Protein AF-A0A081A8F7-F1 (afdb_monomer)

Radius of gyration: 41.33 Å; Cα contacts (8 Å, |Δi|>4): 76; chains: 1; bounding box: 107×91×114 Å

Organism: NCBI:txid1317066

Structure (mmCIF, N/CA/C/O backbone):
data_AF-A0A081A8F7-F1
#
_entry.id   AF-A0A081A8F7-F1
#
loop_
_atom_site.group_PDB
_atom_site.id
_atom_site.type_symbol
_atom_site.label_atom_id
_atom_site.label_alt_id
_atom_site.label_comp_id
_atom_site.label_asym_id
_atom_site.label_entity_id
_atom_site.label_seq_id
_atom_site.pdbx_PDB_ins_code
_atom_site.Cartn_x
_atom_site.Cartn_y
_atom_site.Cartn_z
_atom_site.occupancy
_atom_site.B_iso_or_equiv
_atom_site.auth_seq_id
_atom_site.auth_comp_id
_atom_site.auth_asym_id
_atom_site.auth_atom_id
_atom_site.pdbx_PDB_model_num
ATOM 1 N N . MET A 1 1 ? 81.353 -1.005 -73.167 1.00 36.78 1 MET A N 1
ATOM 2 C CA . MET A 1 1 ? 81.143 -1.678 -71.866 1.00 36.78 1 MET A CA 1
ATOM 3 C C . MET A 1 1 ? 80.448 -0.678 -70.955 1.00 36.78 1 MET A C 1
ATOM 5 O O . MET A 1 1 ? 81.045 0.352 -70.715 1.00 36.78 1 MET A O 1
ATOM 9 N N . VAL A 1 2 ? 79.215 -0.809 -70.480 1.00 40.81 2 VAL A N 1
ATOM 10 C CA . VAL A 1 2 ? 78.145 -1.808 -70.595 1.00 40.81 2 VAL A CA 1
ATOM 11 C C . VAL A 1 2 ? 76.850 -0.992 -70.485 1.00 40.81 2 VAL A C 1
ATOM 13 O O . VAL A 1 2 ? 76.693 -0.226 -69.538 1.00 40.81 2 VAL A O 1
ATOM 16 N N . SER A 1 3 ? 75.952 -1.123 -71.460 1.00 37.94 3 SER A N 1
ATOM 17 C CA . SER A 1 3 ? 74.604 -0.557 -71.400 1.00 37.94 3 SER A CA 1
ATOM 18 C C . SER A 1 3 ? 73.746 -1.451 -70.510 1.00 37.94 3 SER A C 1
ATOM 20 O O . SER A 1 3 ? 73.543 -2.615 -70.843 1.00 37.94 3 SER A O 1
ATOM 22 N N . VAL A 1 4 ? 73.245 -0.929 -69.389 1.00 42.81 4 VAL A N 1
ATOM 23 C CA . VAL A 1 4 ? 72.226 -1.612 -68.582 1.00 42.81 4 VAL A CA 1
ATOM 24 C C . VAL A 1 4 ? 70.881 -0.989 -68.921 1.00 42.81 4 VAL A C 1
ATOM 26 O O . VAL A 1 4 ? 70.543 0.108 -68.486 1.00 42.81 4 VAL A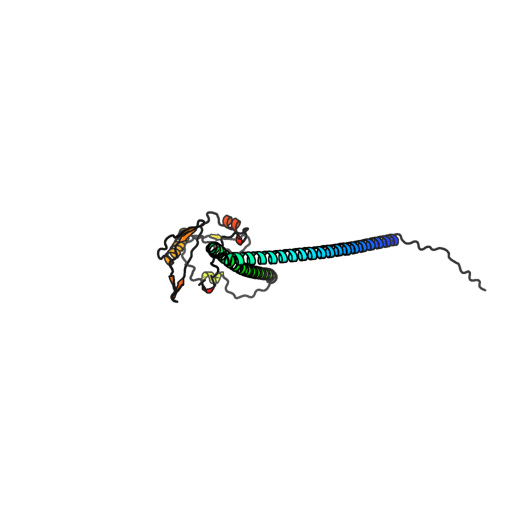 O 1
ATOM 29 N N . THR A 1 5 ? 70.132 -1.692 -69.761 1.00 41.69 5 THR A N 1
ATOM 30 C CA . THR A 1 5 ? 68.725 -1.432 -70.050 1.00 41.69 5 THR A CA 1
ATOM 31 C C . THR A 1 5 ? 67.908 -1.700 -68.788 1.00 41.69 5 THR A C 1
ATOM 33 O O . THR A 1 5 ? 67.643 -2.851 -68.443 1.00 41.69 5 THR A O 1
ATOM 36 N N . GLY A 1 6 ? 67.530 -0.636 -68.080 1.00 40.12 6 GLY A N 1
ATOM 37 C CA . GLY A 1 6 ? 66.524 -0.693 -67.026 1.00 40.12 6 GLY A CA 1
ATOM 38 C C . GLY A 1 6 ? 65.164 -0.977 -67.651 1.00 40.12 6 GLY A C 1
ATOM 39 O O . GLY A 1 6 ? 64.538 -0.085 -68.218 1.00 40.12 6 GLY A O 1
ATOM 40 N N . ASN A 1 7 ? 64.741 -2.236 -67.597 1.00 41.25 7 ASN A N 1
ATOM 41 C CA . ASN A 1 7 ? 63.438 -2.671 -68.070 1.00 41.25 7 ASN A CA 1
ATOM 42 C C . ASN A 1 7 ? 62.365 -2.111 -67.120 1.00 41.25 7 ASN A C 1
ATOM 44 O O . ASN A 1 7 ? 62.195 -2.598 -66.002 1.00 41.25 7 ASN A O 1
ATOM 48 N N . VAL A 1 8 ? 61.683 -1.048 -67.545 1.00 50.78 8 VAL A N 1
ATOM 49 C CA . VAL A 1 8 ? 60.491 -0.517 -66.878 1.00 50.78 8 VAL A CA 1
ATOM 50 C C . VAL A 1 8 ? 59.365 -1.510 -67.133 1.00 50.78 8 VAL A C 1
ATOM 52 O O . VAL A 1 8 ? 58.715 -1.476 -68.176 1.00 50.78 8 VAL A O 1
ATOM 55 N N . ASN A 1 9 ? 59.154 -2.425 -66.189 1.00 42.59 9 ASN A N 1
ATOM 56 C CA . ASN A 1 9 ? 57.975 -3.277 -66.198 1.00 42.59 9 ASN A CA 1
ATOM 57 C C . ASN A 1 9 ? 56.774 -2.424 -65.774 1.00 42.59 9 ASN A C 1
ATOM 59 O O . ASN A 1 9 ? 56.528 -2.187 -64.591 1.00 42.59 9 ASN A O 1
ATOM 63 N N . ALA A 1 10 ? 56.067 -1.911 -66.775 1.00 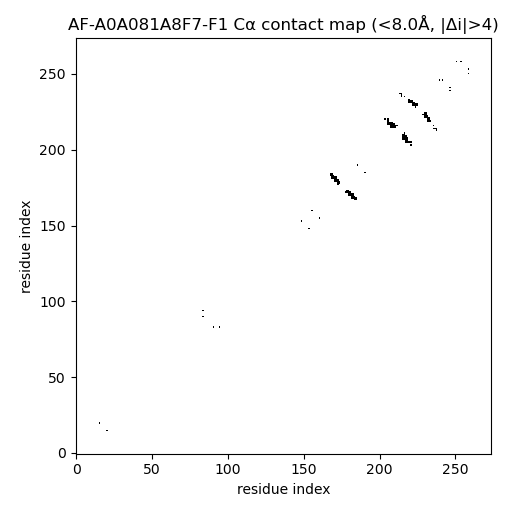51.25 10 ALA A N 1
ATOM 64 C CA . ALA A 1 10 ? 54.745 -1.342 -66.621 1.00 51.25 10 ALA A CA 1
ATOM 65 C C . ALA A 1 10 ? 53.748 -2.435 -66.201 1.00 51.25 10 ALA A C 1
ATOM 67 O O . ALA A 1 10 ? 53.763 -3.544 -66.730 1.00 51.25 10 ALA A O 1
ATOM 68 N N . ASN A 1 11 ? 52.834 -2.056 -65.308 1.00 52.53 11 ASN A N 1
ATOM 69 C CA . ASN A 1 11 ? 51.531 -2.683 -65.082 1.00 52.53 11 ASN A CA 1
ATOM 70 C C . ASN A 1 11 ? 51.523 -4.097 -64.479 1.00 52.53 11 ASN A C 1
ATOM 72 O O . ASN A 1 11 ? 51.195 -5.076 -65.140 1.00 52.53 11 ASN A O 1
ATOM 76 N N . ALA A 1 12 ? 51.694 -4.165 -63.161 1.00 48.12 12 ALA A N 1
ATOM 77 C CA . ALA A 1 12 ? 50.924 -5.104 -62.351 1.00 48.12 12 ALA A CA 1
ATOM 78 C C . ALA A 1 12 ? 49.984 -4.279 -61.465 1.00 48.12 12 ALA A C 1
ATOM 80 O O . ALA A 1 12 ? 50.359 -3.838 -60.381 1.00 48.12 12 ALA A O 1
ATOM 81 N N . ALA A 1 13 ? 48.773 -4.002 -61.958 1.00 58.06 13 ALA A N 1
ATOM 82 C CA . ALA A 1 13 ? 47.699 -3.577 -61.070 1.00 58.06 13 ALA A CA 1
ATOM 83 C C . ALA A 1 13 ? 47.502 -4.708 -60.045 1.00 58.06 13 ALA A C 1
ATOM 85 O O . ALA A 1 13 ? 47.396 -5.863 -60.469 1.00 58.06 13 ALA A O 1
ATOM 86 N N . PRO A 1 14 ? 47.493 -4.434 -58.729 1.00 57.91 14 PRO A N 1
ATOM 87 C CA . PRO A 1 14 ? 47.223 -5.474 -57.755 1.00 57.91 14 PRO A CA 1
ATOM 88 C C . PRO A 1 14 ? 45.782 -5.929 -57.984 1.00 57.91 14 PRO A C 1
ATOM 90 O O . PRO A 1 14 ? 44.835 -5.214 -57.662 1.00 57.91 14 PRO A O 1
ATOM 93 N N . THR A 1 15 ? 45.604 -7.090 -58.607 1.00 62.47 15 THR A N 1
ATOM 94 C CA . THR A 1 15 ? 44.307 -7.753 -58.696 1.00 62.47 15 THR A CA 1
ATOM 95 C C . THR A 1 15 ? 43.918 -8.125 -57.273 1.00 62.47 15 THR A C 1
ATOM 97 O O . THR A 1 15 ? 44.413 -9.118 -56.739 1.00 62.47 15 THR A O 1
ATOM 100 N N . LEU A 1 16 ? 43.123 -7.267 -56.624 1.00 63.72 16 LEU A N 1
ATOM 101 C CA . LEU A 1 16 ? 42.559 -7.545 -55.309 1.00 63.72 16 LEU A CA 1
ATOM 102 C C . LEU A 1 16 ? 41.807 -8.875 -55.400 1.00 63.72 16 LEU A C 1
ATOM 104 O O . LEU A 1 16 ? 40.843 -8.992 -56.157 1.00 63.72 16 LEU A O 1
ATOM 108 N N . ASP A 1 17 ? 42.277 -9.864 -54.644 1.00 77.00 17 ASP A N 1
ATOM 109 C CA . ASP A 1 17 ? 41.654 -11.178 -54.530 1.00 77.00 17 ASP A CA 1
ATOM 110 C C . ASP A 1 17 ? 40.191 -11.006 -54.086 1.00 77.00 17 ASP A C 1
ATOM 112 O O . ASP A 1 17 ? 39.896 -10.209 -53.192 1.00 77.00 17 ASP A O 1
ATOM 116 N N . GLU A 1 18 ? 39.259 -11.733 -54.694 1.00 76.50 18 GLU A N 1
ATOM 117 C CA . GLU A 1 18 ? 37.813 -11.637 -54.443 1.00 76.50 18 GLU A CA 1
ATOM 118 C C . GLU A 1 18 ? 37.479 -11.809 -52.949 1.00 76.50 18 GLU A C 1
ATOM 120 O O . GLU A 1 18 ? 36.596 -11.149 -52.398 1.00 76.50 18 GLU A O 1
ATOM 125 N N . LYS A 1 19 ? 38.296 -12.599 -52.244 1.00 80.56 19 LYS A N 1
ATOM 126 C CA . LYS A 1 19 ? 38.236 -12.770 -50.787 1.00 80.56 19 LYS A CA 1
ATOM 127 C C . LYS A 1 19 ? 38.482 -11.475 -50.010 1.00 80.56 19 LYS A C 1
ATOM 129 O O . LYS A 1 19 ? 37.832 -11.251 -48.991 1.00 80.56 19 LYS A O 1
ATOM 134 N N . THR A 1 20 ? 39.389 -10.618 -50.477 1.00 82.62 20 THR A N 1
ATOM 135 C CA . THR A 1 20 ? 39.695 -9.332 -49.825 1.00 82.62 20 THR A CA 1
ATOM 136 C C . THR A 1 20 ? 38.557 -8.328 -49.988 1.00 82.62 20 THR A C 1
ATOM 138 O O . THR A 1 20 ? 38.238 -7.610 -49.041 1.00 82.62 20 THR A O 1
ATOM 141 N N . TRP A 1 21 ? 37.868 -8.345 -51.133 1.00 85.94 21 TRP A N 1
ATOM 142 C CA . TRP A 1 21 ? 36.661 -7.544 -51.353 1.00 85.94 21 TRP A CA 1
ATOM 143 C C . TRP A 1 21 ? 35.511 -7.969 -50.442 1.00 85.94 21 TRP A C 1
ATOM 145 O O . TRP A 1 21 ? 34.898 -7.120 -49.795 1.00 85.94 21 TRP A O 1
ATOM 155 N N . VAL A 1 22 ? 35.259 -9.275 -50.324 1.00 87.81 22 VAL A N 1
ATOM 156 C CA . VAL A 1 22 ? 34.218 -9.810 -49.431 1.00 87.81 22 VAL A CA 1
ATOM 157 C C . VAL A 1 22 ? 34.520 -9.480 -47.965 1.00 87.81 22 VAL A C 1
ATOM 159 O O . VAL A 1 22 ? 33.627 -9.070 -47.226 1.00 87.81 22 VAL A O 1
ATOM 162 N N . GLN A 1 23 ? 35.780 -9.596 -47.535 1.00 90.31 23 GLN A N 1
ATOM 163 C CA . GLN A 1 23 ? 36.190 -9.225 -46.176 1.00 90.31 23 GLN A CA 1
ATOM 164 C C . GLN A 1 23 ? 35.996 -7.734 -45.889 1.00 90.31 23 GLN A C 1
ATOM 166 O O . GLN A 1 23 ? 35.494 -7.384 -44.822 1.00 90.31 23 GLN A O 1
ATOM 171 N N . LEU A 1 24 ? 36.355 -6.864 -46.835 1.00 91.75 24 LEU A N 1
ATOM 172 C CA . LEU A 1 24 ? 36.176 -5.422 -46.691 1.00 91.75 24 LEU A CA 1
ATOM 173 C C . LEU A 1 24 ? 34.692 -5.047 -46.595 1.00 91.75 24 LEU A C 1
ATOM 175 O O . LEU A 1 24 ? 34.325 -4.217 -45.765 1.00 91.75 24 LEU A O 1
ATOM 179 N N . HIS A 1 25 ? 33.839 -5.678 -47.407 1.00 91.69 25 HIS A N 1
ATOM 180 C CA . HIS A 1 25 ? 32.402 -5.416 -47.385 1.00 91.69 25 HIS A CA 1
ATOM 181 C C . HIS A 1 25 ? 31.762 -5.888 -46.076 1.00 91.69 25 HIS A C 1
ATOM 183 O O . HIS A 1 25 ? 31.084 -5.108 -45.413 1.00 91.69 25 HIS A O 1
ATOM 189 N N . ASN A 1 26 ? 32.096 -7.100 -45.624 1.00 92.62 26 ASN A N 1
ATOM 190 C CA . ASN A 1 26 ? 31.636 -7.620 -44.336 1.00 92.62 26 ASN A CA 1
ATOM 191 C C . ASN A 1 26 ? 32.111 -6.755 -43.157 1.00 92.62 26 ASN A C 1
ATOM 193 O O . ASN A 1 26 ? 31.362 -6.535 -42.205 1.00 92.62 26 ASN A O 1
ATOM 197 N N . TRP A 1 27 ? 33.348 -6.247 -43.205 1.00 94.44 27 TRP A N 1
ATOM 198 C CA . TRP A 1 27 ? 33.869 -5.332 -42.189 1.00 94.44 27 TRP A CA 1
ATOM 199 C C . TRP A 1 27 ? 33.108 -4.002 -42.177 1.00 94.44 27 TRP A C 1
ATOM 201 O O . TRP A 1 27 ? 32.747 -3.514 -41.102 1.00 94.44 27 TRP A O 1
ATOM 211 N N . ALA A 1 28 ? 32.830 -3.435 -43.353 1.00 94.62 28 ALA A N 1
ATOM 212 C CA . ALA A 1 28 ? 32.054 -2.208 -43.481 1.00 94.62 28 ALA A CA 1
ATOM 213 C C . ALA A 1 28 ? 30.630 -2.401 -42.935 1.00 94.62 28 ALA A C 1
ATOM 215 O O . ALA A 1 28 ? 30.207 -1.628 -42.077 1.00 94.62 28 ALA A O 1
ATOM 216 N N . ASP A 1 29 ? 29.946 -3.479 -43.326 1.00 94.25 29 ASP A N 1
ATOM 217 C CA . ASP A 1 29 ? 28.595 -3.803 -42.857 1.00 94.25 29 ASP A CA 1
ATOM 218 C C . ASP A 1 29 ? 28.552 -4.024 -41.343 1.00 94.25 29 ASP A C 1
ATOM 220 O O . ASP A 1 29 ? 27.712 -3.445 -40.650 1.00 94.25 29 ASP A O 1
ATOM 224 N N . SER A 1 30 ? 29.494 -4.804 -40.801 1.00 94.44 30 SER A N 1
ATOM 225 C CA . SER A 1 30 ? 29.599 -5.037 -39.357 1.00 94.44 30 SER A CA 1
ATOM 226 C C . SER A 1 30 ? 29.836 -3.733 -38.596 1.00 94.44 30 SER A C 1
ATOM 228 O O . SER A 1 30 ? 29.248 -3.517 -37.534 1.00 94.44 30 SER A O 1
ATOM 230 N N . THR A 1 31 ? 30.675 -2.847 -39.134 1.00 94.50 31 THR A N 1
ATOM 231 C CA . THR A 1 31 ? 30.969 -1.551 -38.518 1.00 94.50 31 THR A CA 1
ATOM 232 C C . THR A 1 31 ? 29.734 -0.652 -38.566 1.00 94.50 31 THR A C 1
ATOM 234 O O . THR A 1 31 ? 29.325 -0.118 -37.537 1.00 94.50 31 THR A O 1
ATOM 237 N N . THR A 1 32 ? 29.064 -0.532 -39.713 1.00 95.50 32 THR A N 1
ATOM 238 C CA . THR A 1 32 ? 27.841 0.270 -39.853 1.00 95.50 32 THR A CA 1
ATOM 239 C C . THR A 1 32 ? 26.712 -0.236 -38.955 1.00 95.50 32 THR A C 1
ATOM 241 O O . THR A 1 32 ? 26.006 0.572 -38.345 1.00 95.50 32 THR A O 1
ATOM 244 N N . GLN A 1 33 ? 26.548 -1.553 -38.816 1.00 95.62 33 GLN A N 1
ATOM 245 C CA . GLN A 1 33 ? 25.558 -2.141 -37.912 1.00 95.62 33 GLN A CA 1
ATOM 246 C C . GLN A 1 33 ? 25.852 -1.814 -36.446 1.00 95.62 33 GLN A C 1
ATOM 248 O O . GLN A 1 33 ? 24.945 -1.386 -35.726 1.00 95.62 33 GLN A O 1
ATOM 253 N N . GLU A 1 34 ? 27.105 -1.953 -36.012 1.00 95.00 34 GLU A N 1
ATOM 254 C CA . GLU A 1 34 ? 27.502 -1.653 -34.635 1.00 95.00 34 GLU A CA 1
ATOM 255 C C . GLU A 1 34 ? 27.342 -0.157 -34.322 1.00 95.00 34 GLU A C 1
ATOM 257 O O . GLU A 1 34 ? 26.730 0.207 -33.316 1.00 95.00 34 GLU A O 1
ATOM 262 N N . TRP A 1 35 ? 27.752 0.727 -35.236 1.00 94.56 35 TRP A N 1
ATOM 263 C CA . TRP A 1 35 ? 27.510 2.169 -35.116 1.00 94.56 35 TRP A CA 1
ATOM 264 C C . TRP A 1 35 ? 26.017 2.501 -35.042 1.00 94.56 35 TRP A C 1
ATOM 266 O O . TRP A 1 35 ? 25.584 3.276 -34.188 1.00 94.56 35 TRP A O 1
ATOM 276 N N . THR A 1 36 ? 25.194 1.872 -35.883 1.00 96.88 36 THR A N 1
ATOM 277 C CA . THR A 1 36 ? 23.738 2.072 -35.869 1.00 96.88 36 THR A CA 1
ATOM 278 C C . THR A 1 36 ? 23.125 1.615 -34.546 1.00 96.88 36 THR A C 1
ATOM 280 O O . THR A 1 36 ? 22.249 2.287 -33.994 1.00 96.88 36 THR A O 1
ATOM 283 N N . LYS A 1 37 ? 23.586 0.484 -34.006 1.00 96.69 37 LYS A N 1
ATOM 284 C CA . LYS A 1 37 ? 23.155 -0.040 -32.707 1.00 96.69 37 LYS A CA 1
ATOM 285 C C . LYS A 1 37 ? 23.521 0.920 -31.577 1.00 96.69 37 LYS A C 1
ATOM 287 O O . LYS A 1 37 ? 22.666 1.220 -30.742 1.00 96.69 37 LYS A O 1
ATOM 292 N N . GLN A 1 38 ? 24.741 1.452 -31.583 1.00 96.75 38 GLN A N 1
ATOM 293 C CA . GLN A 1 38 ? 25.195 2.423 -30.588 1.00 96.75 38 GLN A CA 1
ATOM 294 C C . GLN A 1 38 ? 24.394 3.726 -30.654 1.00 96.75 38 GLN A C 1
ATOM 296 O O . GLN A 1 38 ? 23.914 4.199 -29.624 1.00 96.75 38 GLN A O 1
ATOM 301 N N . ILE A 1 39 ? 24.147 4.263 -31.852 1.00 96.62 39 ILE A N 1
ATOM 302 C CA . ILE A 1 39 ? 23.325 5.469 -32.033 1.00 96.62 39 ILE A CA 1
ATOM 303 C C . ILE A 1 39 ? 21.899 5.236 -31.514 1.00 96.62 39 ILE A C 1
ATOM 305 O O . ILE A 1 39 ? 21.378 6.057 -30.757 1.00 96.62 39 ILE A O 1
ATOM 309 N N . LYS A 1 40 ? 21.276 4.095 -31.840 1.00 97.12 40 LYS A N 1
ATOM 310 C CA . LYS A 1 40 ? 19.949 3.728 -31.309 1.00 97.12 40 LYS A CA 1
ATOM 311 C C . LYS A 1 40 ? 19.949 3.639 -29.778 1.00 97.12 40 LYS A C 1
ATOM 313 O O . LYS A 1 40 ? 19.016 4.125 -29.134 1.00 97.12 40 LYS A O 1
ATOM 318 N N . ALA A 1 41 ? 20.990 3.064 -29.177 1.00 96.69 41 ALA A N 1
ATOM 319 C CA . ALA A 1 41 ? 21.115 2.973 -27.723 1.00 96.69 41 ALA A CA 1
ATOM 320 C C . ALA A 1 41 ? 21.256 4.359 -27.063 1.00 96.69 41 ALA A C 1
ATOM 322 O O . ALA A 1 41 ? 20.615 4.635 -26.049 1.00 96.69 41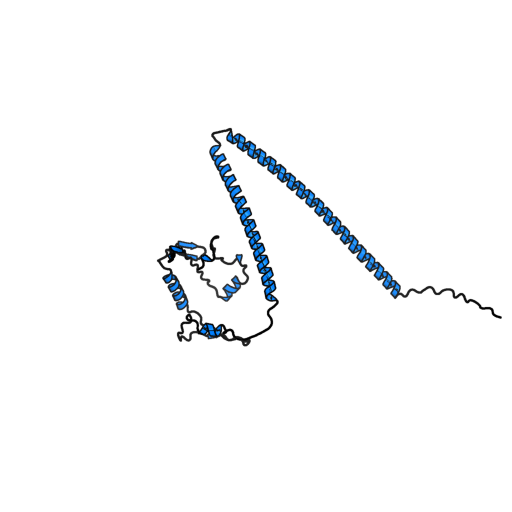 ALA A O 1
ATOM 323 N N . VAL A 1 42 ? 22.036 5.263 -27.660 1.00 97.31 42 VAL A N 1
ATOM 324 C CA . VAL A 1 42 ? 22.175 6.645 -27.174 1.00 97.31 42 VAL A CA 1
ATOM 325 C C . VAL A 1 42 ? 20.850 7.401 -27.279 1.00 97.31 42 VAL A C 1
ATOM 327 O O . VAL A 1 42 ? 20.426 8.020 -26.304 1.00 97.31 42 VAL A O 1
ATOM 330 N N . MET A 1 43 ? 20.154 7.297 -28.414 1.00 95.25 43 MET A N 1
ATOM 331 C CA . MET A 1 43 ? 18.868 7.971 -28.633 1.00 95.25 43 MET A CA 1
ATOM 332 C C . MET A 1 43 ? 17.789 7.493 -27.657 1.00 95.25 43 MET A C 1
ATOM 334 O O . MET A 1 43 ? 17.111 8.302 -27.027 1.00 95.25 43 MET A O 1
ATOM 338 N N . THR A 1 44 ? 17.667 6.179 -27.460 1.00 96.62 44 THR A N 1
ATOM 339 C CA . THR A 1 44 ? 16.702 5.610 -26.502 1.00 96.62 44 THR A CA 1
ATOM 340 C C . THR A 1 44 ? 17.022 6.005 -25.061 1.00 96.62 44 THR A C 1
ATOM 342 O O . THR A 1 44 ? 16.115 6.347 -24.297 1.00 96.62 44 THR A O 1
ATOM 345 N N . ARG A 1 45 ? 18.307 6.027 -24.680 1.00 96.50 45 ARG A N 1
ATOM 346 C CA . ARG A 1 45 ? 18.742 6.521 -23.368 1.00 96.50 45 ARG A CA 1
ATOM 347 C C . ARG A 1 45 ? 18.377 7.991 -23.178 1.00 96.50 45 ARG A C 1
ATOM 349 O O . ARG A 1 45 ? 17.821 8.331 -22.135 1.00 96.50 45 ARG A O 1
ATOM 356 N N . GLN A 1 46 ? 18.660 8.836 -24.165 1.00 97.06 46 GLN A N 1
ATOM 357 C CA . GLN A 1 46 ? 18.349 10.263 -24.113 1.00 97.06 46 GLN A CA 1
ATOM 358 C C . GLN A 1 46 ? 16.842 10.491 -23.954 1.00 97.06 46 GLN A C 1
ATOM 360 O O . GLN A 1 46 ? 16.415 11.173 -23.023 1.00 97.06 46 GLN A O 1
ATOM 365 N N . GLN A 1 47 ? 16.029 9.824 -24.775 1.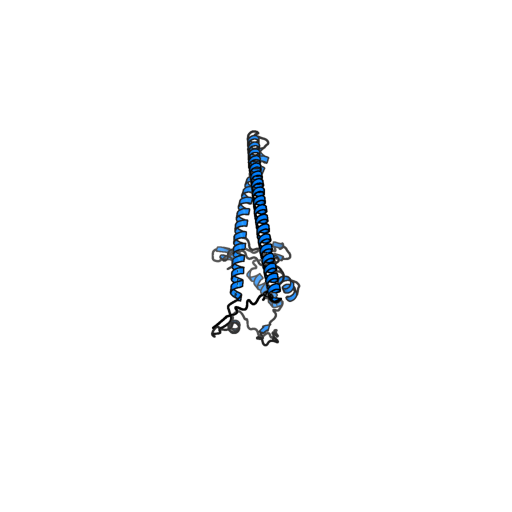00 96.75 47 GLN A N 1
ATOM 366 C CA . GLN A 1 47 ? 14.573 9.917 -24.701 1.00 96.75 47 GLN A CA 1
ATOM 367 C C . GLN A 1 47 ? 14.032 9.453 -23.342 1.00 96.75 47 GLN A C 1
ATOM 369 O O . GLN A 1 47 ? 13.147 10.087 -22.764 1.00 96.75 47 GLN A O 1
ATOM 374 N N . ARG A 1 48 ? 14.593 8.377 -22.774 1.00 96.69 48 ARG A N 1
ATOM 375 C CA . ARG A 1 48 ? 14.241 7.918 -21.423 1.00 96.69 48 ARG A CA 1
ATOM 376 C C . ARG A 1 48 ? 14.596 8.961 -20.364 1.00 96.69 48 ARG A C 1
ATOM 378 O O . ARG A 1 48 ? 13.782 9.213 -19.477 1.00 96.69 48 ARG A O 1
ATOM 385 N N . CYS A 1 49 ? 15.782 9.562 -20.439 1.00 97.25 49 CYS A N 1
ATOM 386 C CA . CYS A 1 49 ? 16.208 10.614 -19.516 1.00 97.25 49 CYS A CA 1
ATOM 387 C C . CYS A 1 49 ? 15.271 11.830 -19.571 1.00 97.25 49 CYS A C 1
ATOM 389 O O . CYS A 1 49 ? 14.837 12.308 -18.522 1.00 97.25 49 CYS A O 1
ATOM 391 N N . GLU A 1 50 ? 14.908 12.287 -20.770 1.00 97.75 50 GLU A N 1
ATOM 392 C CA . GLU A 1 50 ? 13.990 13.413 -20.975 1.00 97.75 50 GLU A CA 1
ATOM 393 C C . GLU A 1 50 ? 12.584 13.117 -20.449 1.00 97.75 50 GLU A C 1
ATOM 395 O O . GLU A 1 50 ? 12.017 13.920 -19.704 1.00 97.75 50 GLU A O 1
ATOM 400 N N . ASN A 1 51 ? 12.044 11.936 -20.757 1.00 97.19 51 ASN A N 1
ATOM 401 C CA . ASN A 1 51 ? 10.746 11.505 -20.241 1.00 97.19 51 ASN A CA 1
ATOM 402 C C . ASN A 1 51 ? 10.746 11.439 -18.711 1.00 97.19 51 ASN A C 1
ATOM 404 O O . ASN A 1 51 ? 9.816 11.925 -18.065 1.00 97.19 51 ASN A O 1
ATOM 408 N N . MET A 1 52 ? 11.812 10.903 -18.113 1.00 97.00 52 MET A N 1
ATOM 409 C CA . MET A 1 52 ? 11.942 10.862 -16.660 1.00 97.00 52 MET A CA 1
ATOM 410 C C . MET A 1 52 ? 12.066 12.255 -16.041 1.00 97.00 52 MET A C 1
ATOM 412 O O . MET A 1 52 ? 11.501 12.492 -14.973 1.00 97.00 52 MET A O 1
ATOM 416 N N . ALA A 1 53 ? 12.774 13.183 -16.687 1.00 97.75 53 ALA A N 1
ATOM 417 C CA . ALA A 1 53 ? 12.860 14.565 -16.229 1.00 97.75 53 ALA A CA 1
ATOM 418 C C . ALA A 1 53 ? 11.481 15.242 -16.246 1.00 97.75 53 ALA A C 1
ATOM 420 O O . ALA A 1 53 ? 11.080 15.824 -15.237 1.00 97.75 53 ALA A O 1
ATOM 421 N N . ARG A 1 54 ? 10.715 15.086 -17.335 1.00 97.69 54 ARG A N 1
ATOM 422 C CA . ARG A 1 54 ? 9.338 15.601 -17.440 1.00 97.69 54 ARG A CA 1
ATOM 423 C C . ARG A 1 54 ? 8.429 15.015 -16.365 1.00 97.69 54 ARG A C 1
ATOM 425 O O . ARG A 1 54 ? 7.748 15.767 -15.674 1.00 97.69 54 ARG A O 1
ATOM 432 N N . LEU A 1 55 ? 8.474 13.698 -16.160 1.00 97.56 55 LEU A N 1
ATOM 433 C CA . LEU A 1 55 ? 7.672 13.031 -15.134 1.00 97.56 55 LEU A CA 1
ATOM 434 C C . LEU A 1 55 ? 7.993 13.553 -13.727 1.00 97.56 55 LEU A C 1
ATOM 436 O O . LEU A 1 55 ? 7.086 13.785 -12.933 1.00 97.56 55 LEU A O 1
ATOM 440 N N . ARG A 1 56 ? 9.277 13.766 -13.411 1.00 97.56 56 ARG A N 1
ATOM 441 C CA . ARG A 1 56 ? 9.687 14.329 -12.113 1.00 97.56 56 ARG A CA 1
ATOM 442 C C . ARG A 1 56 ? 9.155 15.743 -11.915 1.00 97.56 56 ARG A C 1
ATOM 444 O O . ARG A 1 56 ? 8.709 16.059 -10.817 1.00 97.56 56 ARG A O 1
ATOM 451 N N . VAL A 1 57 ? 9.199 16.579 -12.953 1.00 97.94 57 VAL A N 1
ATOM 452 C CA . VAL A 1 57 ? 8.656 17.944 -12.895 1.00 97.94 57 VAL A CA 1
ATOM 453 C C . VAL A 1 57 ? 7.147 17.910 -12.661 1.00 97.94 57 VAL A C 1
ATOM 455 O O . VAL A 1 57 ? 6.688 18.572 -11.736 1.00 97.94 57 VAL A O 1
ATOM 458 N N . LEU A 1 58 ? 6.408 17.088 -13.415 1.00 97.88 58 LEU A N 1
ATOM 459 C CA . LEU A 1 58 ? 4.957 16.932 -13.262 1.00 97.88 58 LEU A CA 1
ATOM 460 C C . LEU A 1 58 ? 4.576 16.472 -11.852 1.00 97.88 58 LEU A C 1
ATOM 462 O O . LEU A 1 58 ? 3.796 17.137 -11.174 1.00 97.88 58 LEU A O 1
ATOM 466 N N . LYS A 1 59 ? 5.210 15.404 -11.352 1.00 97.38 59 LYS A N 1
ATOM 467 C CA . LYS A 1 59 ? 4.962 14.921 -9.985 1.00 97.38 59 LYS A CA 1
ATOM 468 C C . LYS A 1 59 ? 5.301 15.970 -8.930 1.00 97.38 59 LYS A C 1
ATOM 470 O O . LYS A 1 59 ? 4.596 16.100 -7.934 1.00 97.38 59 LYS A O 1
ATOM 475 N N . LYS A 1 60 ? 6.375 16.741 -9.135 1.00 97.81 60 LYS A N 1
ATOM 476 C CA . LYS A 1 60 ? 6.747 17.829 -8.225 1.00 97.81 60 LYS A CA 1
ATOM 477 C C . LYS A 1 60 ? 5.699 18.944 -8.234 1.00 97.81 60 LYS A C 1
ATOM 479 O O . LYS A 1 60 ? 5.372 19.448 -7.162 1.00 97.81 60 LYS A O 1
ATOM 484 N N . SER A 1 61 ? 5.168 19.327 -9.397 1.00 97.38 61 SER A N 1
ATOM 485 C CA . SER A 1 61 ? 4.104 20.335 -9.476 1.00 97.38 61 SER A CA 1
ATOM 486 C C . SER A 1 61 ? 2.794 19.850 -8.860 1.00 97.38 61 SER A C 1
ATOM 488 O O . SER A 1 61 ? 2.199 20.599 -8.091 1.00 97.38 61 SER A O 1
ATOM 490 N N . GLU A 1 62 ? 2.390 18.603 -9.116 1.00 97.69 62 GLU A N 1
ATOM 491 C CA . GLU A 1 62 ? 1.201 17.992 -8.502 1.00 97.69 62 GLU A CA 1
ATOM 492 C C . GLU A 1 62 ? 1.328 17.962 -6.978 1.00 97.69 62 GLU A C 1
ATOM 494 O O . GLU A 1 62 ? 0.431 18.395 -6.260 1.00 97.69 62 GLU A O 1
ATOM 499 N N . PHE A 1 63 ? 2.485 17.538 -6.465 1.00 96.50 63 PHE A N 1
ATOM 500 C CA . PHE A 1 63 ? 2.738 17.523 -5.028 1.00 96.50 63 PHE A CA 1
ATOM 501 C C . PHE A 1 63 ? 2.667 18.926 -4.408 1.00 96.50 63 PHE A C 1
ATOM 503 O O . PHE A 1 63 ? 2.091 19.112 -3.335 1.00 96.50 63 PHE A O 1
ATOM 510 N N . LEU A 1 64 ? 3.224 19.938 -5.083 1.00 97.56 64 LEU A N 1
ATOM 511 C CA . LEU A 1 64 ? 3.124 21.329 -4.636 1.00 97.56 64 LEU A CA 1
ATOM 512 C C . LEU A 1 64 ? 1.679 21.843 -4.664 1.00 97.56 64 LEU A C 1
ATOM 514 O O . LEU A 1 64 ? 1.298 22.606 -3.778 1.00 97.56 64 LEU A O 1
ATOM 518 N N . GLN A 1 65 ? 0.877 21.433 -5.647 1.00 97.38 65 GLN A N 1
ATOM 519 C CA . GLN A 1 65 ? -0.541 21.779 -5.729 1.00 97.38 65 GLN A CA 1
ATOM 520 C C . GLN A 1 65 ? -1.331 21.162 -4.572 1.00 97.38 65 GLN A C 1
ATOM 522 O O . GLN A 1 65 ? -2.007 21.896 -3.856 1.00 97.38 65 GLN A O 1
ATOM 527 N N . LEU A 1 66 ? -1.171 19.858 -4.326 1.00 97.19 66 LEU A N 1
ATOM 528 C CA . LEU A 1 66 ? -1.818 19.161 -3.209 1.00 97.19 66 LEU A CA 1
ATOM 529 C C . LEU A 1 66 ? -1.442 19.778 -1.859 1.00 97.19 66 LEU A C 1
ATOM 531 O O . LEU A 1 66 ? -2.276 19.904 -0.966 1.00 97.19 66 LEU A O 1
ATOM 535 N N . ARG A 1 67 ? -0.187 20.213 -1.707 1.00 96.06 67 ARG A N 1
ATOM 536 C CA . ARG A 1 67 ? 0.255 20.902 -0.493 1.00 96.06 67 ARG A CA 1
ATOM 537 C C . ARG A 1 67 ? -0.443 22.250 -0.304 1.00 96.06 67 ARG A C 1
ATOM 539 O O . ARG A 1 67 ? -0.902 22.527 0.799 1.00 96.06 67 ARG A O 1
ATOM 546 N N . LYS A 1 68 ? -0.547 23.064 -1.358 1.00 97.00 68 LYS A N 1
ATOM 547 C CA . LYS A 1 68 ? -1.272 24.346 -1.305 1.00 97.00 68 LYS A CA 1
ATOM 548 C C . LYS A 1 68 ? -2.749 24.143 -0.982 1.00 97.00 68 LYS A C 1
ATOM 550 O O . LYS A 1 68 ? -3.297 24.865 -0.157 1.00 97.00 68 LYS A O 1
ATOM 555 N N . GLU A 1 69 ? -3.375 23.151 -1.608 1.00 97.31 69 GLU A N 1
ATOM 556 C CA . GLU A 1 69 ? -4.771 22.799 -1.354 1.00 97.31 69 GLU A CA 1
ATOM 557 C C . GLU A 1 69 ? -4.978 22.369 0.100 1.00 97.31 69 GLU A C 1
ATOM 559 O O . GLU A 1 69 ? -5.868 22.882 0.774 1.00 97.31 69 GLU A O 1
ATOM 564 N N . ARG A 1 70 ? -4.097 21.513 0.629 1.00 96.06 70 ARG A N 1
ATOM 565 C CA . ARG A 1 70 ? -4.107 21.141 2.046 1.00 96.06 70 ARG A CA 1
ATOM 566 C C . ARG A 1 70 ? -4.003 22.369 2.952 1.00 96.06 70 ARG A C 1
ATOM 568 O O . ARG A 1 70 ? -4.801 22.502 3.874 1.00 96.06 70 ARG A O 1
ATOM 575 N N . GLU A 1 71 ? -3.037 23.253 2.711 1.00 96.50 71 GLU A N 1
ATOM 576 C CA . GLU A 1 71 ? -2.842 24.470 3.514 1.00 96.50 71 GLU A CA 1
ATOM 577 C C . GLU A 1 71 ? -4.088 25.377 3.474 1.00 96.50 71 GLU A C 1
ATOM 579 O O . GLU A 1 71 ? -4.509 25.917 4.502 1.00 96.50 71 GLU A O 1
ATOM 584 N N . GLN A 1 72 ? -4.735 25.489 2.310 1.00 97.19 72 GLN A N 1
ATOM 585 C CA . GLN A 1 72 ? -5.992 26.217 2.149 1.00 97.19 72 GLN A CA 1
ATOM 586 C C . GLN A 1 72 ? -7.140 25.569 2.937 1.00 97.19 72 GLN A C 1
ATOM 588 O O . GLN A 1 72 ? -7.847 26.270 3.664 1.00 97.19 72 GLN A O 1
ATOM 593 N N . LEU A 1 73 ? -7.321 24.252 2.823 1.00 96.44 73 LEU A N 1
ATOM 594 C CA . LEU A 1 73 ? -8.360 23.514 3.544 1.00 96.44 73 LEU A CA 1
ATOM 595 C C . LEU A 1 73 ? -8.153 23.595 5.060 1.00 96.44 73 LEU A C 1
ATOM 597 O O . LEU A 1 73 ? -9.101 23.856 5.798 1.00 96.44 73 LEU A O 1
ATOM 601 N N . GLU A 1 74 ? -6.914 23.471 5.538 1.00 93.81 74 GLU A N 1
ATOM 602 C CA . GLU A 1 74 ? -6.589 23.646 6.957 1.00 93.81 74 GLU A CA 1
ATOM 603 C C . GLU A 1 74 ? -6.937 25.055 7.455 1.00 93.81 74 GLU A C 1
ATOM 605 O O . GLU A 1 74 ? -7.466 25.210 8.557 1.00 93.81 74 GLU A O 1
ATOM 610 N N . SER A 1 75 ? -6.676 26.091 6.651 1.00 93.44 75 SER A N 1
ATOM 611 C CA . SER A 1 75 ? -7.066 27.467 6.981 1.00 93.44 75 SER A CA 1
ATOM 612 C C . SER A 1 75 ? -8.589 27.628 7.058 1.00 93.44 75 SER A C 1
ATOM 614 O O . SER A 1 75 ? -9.101 28.227 8.008 1.00 93.44 75 SER A O 1
ATOM 616 N N . GLN A 1 76 ? -9.327 27.047 6.105 1.00 92.38 76 GLN A N 1
ATOM 617 C CA . GLN A 1 76 ? -10.792 27.069 6.101 1.00 92.38 76 GLN A CA 1
ATOM 618 C C . GLN A 1 76 ? -11.371 26.367 7.332 1.00 92.38 76 GLN A C 1
ATOM 620 O O . GLN A 1 76 ? -12.205 26.951 8.021 1.00 92.38 76 GLN A O 1
ATOM 625 N N . VAL A 1 77 ? -10.872 25.175 7.669 1.00 88.06 77 VAL A N 1
ATOM 626 C CA . VAL A 1 77 ? -11.290 24.435 8.870 1.00 88.06 77 VAL A CA 1
ATOM 627 C C . VAL A 1 77 ? -11.022 25.249 10.133 1.00 88.06 77 VAL A C 1
ATOM 629 O O . VAL A 1 77 ? -11.915 25.394 10.965 1.00 88.06 77 VAL A O 1
ATOM 632 N N . LYS A 1 78 ? -9.834 25.855 10.266 1.00 87.12 78 LYS A N 1
ATOM 633 C CA . LYS A 1 78 ? -9.512 26.729 11.408 1.00 87.12 78 LYS A CA 1
ATOM 634 C C . LYS A 1 78 ? -10.481 27.906 11.519 1.00 87.12 78 LYS A C 1
ATOM 636 O O . LYS A 1 78 ? -10.921 28.226 12.621 1.00 87.12 78 LYS A O 1
ATOM 641 N N . LYS A 1 79 ? -10.843 28.529 10.393 1.00 86.94 79 LYS A N 1
ATOM 642 C CA . LYS A 1 79 ? -11.817 29.628 10.362 1.00 86.94 79 LYS A CA 1
ATOM 643 C C . LYS A 1 79 ? -13.211 29.158 10.790 1.00 86.94 79 LYS A C 1
ATOM 645 O O . LYS A 1 79 ? -13.816 29.817 11.628 1.00 86.94 79 LYS A O 1
ATOM 650 N N . CYS A 1 80 ? -13.683 28.021 10.276 1.00 81.38 80 CYS A N 1
ATOM 651 C CA . CYS A 1 80 ? -14.970 27.427 10.653 1.00 81.38 80 CYS A CA 1
ATOM 652 C C . CYS A 1 80 ? -15.024 27.040 12.139 1.00 81.38 80 CYS A C 1
ATOM 654 O O . CYS A 1 80 ? -16.023 27.289 12.810 1.00 81.38 80 CYS A O 1
ATOM 656 N N . LEU A 1 81 ? -13.940 26.483 12.685 1.00 79.56 81 LEU A N 1
ATOM 657 C CA . LEU A 1 81 ? -13.844 26.186 14.116 1.00 79.56 81 LEU A CA 1
ATOM 658 C C . LEU A 1 81 ? -13.875 27.467 14.962 1.00 79.56 81 LEU A C 1
ATOM 660 O O . LEU A 1 81 ? -14.557 27.514 15.983 1.00 79.56 81 LEU A O 1
ATOM 664 N N . ALA A 1 82 ? -13.191 28.528 14.525 1.00 80.94 82 ALA A N 1
ATOM 665 C CA . ALA A 1 82 ? -13.201 29.812 15.220 1.00 80.94 82 ALA A CA 1
ATOM 666 C C . ALA A 1 82 ? -14.589 30.481 15.218 1.00 80.94 82 ALA A C 1
ATOM 668 O O . ALA A 1 82 ? -14.978 31.063 16.230 1.00 80.94 82 ALA A O 1
ATOM 669 N N . THR A 1 83 ? -15.353 30.384 14.121 1.00 80.00 83 THR A N 1
ATOM 670 C CA . THR A 1 83 ? -16.738 30.888 14.068 1.00 80.00 83 THR A CA 1
ATOM 671 C C . THR A 1 83 ? -17.665 30.068 14.963 1.00 80.00 83 THR A C 1
ATOM 673 O O . THR A 1 83 ? -18.396 30.652 15.761 1.00 80.00 83 THR A O 1
ATOM 676 N N . MET A 1 84 ? -17.560 28.733 14.933 1.00 70.50 84 MET A N 1
ATOM 677 C CA . MET A 1 84 ? -18.338 27.843 15.811 1.00 70.50 84 MET A CA 1
ATOM 678 C C . MET A 1 84 ? -18.070 28.087 17.300 1.00 70.50 84 MET A C 1
ATOM 680 O O . MET A 1 84 ? -18.997 28.025 18.100 1.00 70.50 84 MET A O 1
ATOM 684 N N . ASN A 1 85 ? -16.825 28.387 17.680 1.00 69.56 85 ASN A N 1
ATOM 685 C CA . ASN A 1 85 ? -16.475 28.708 19.067 1.00 69.56 85 ASN A CA 1
ATOM 686 C C . ASN A 1 85 ? -17.050 30.057 19.540 1.00 69.56 85 ASN A C 1
ATOM 688 O O . ASN A 1 85 ? -17.159 30.281 20.743 1.00 69.56 85 ASN A O 1
ATOM 692 N N . ARG A 1 86 ? -17.410 30.961 18.618 1.00 69.50 86 ARG A N 1
ATOM 693 C CA . ARG A 1 86 ? -17.991 32.278 18.927 1.00 69.50 86 ARG A CA 1
ATOM 694 C C . ARG A 1 86 ? -19.519 32.229 19.046 1.00 69.50 86 ARG A C 1
ATOM 696 O O . ARG A 1 86 ? -20.096 32.991 19.815 1.00 69.50 86 ARG A O 1
ATOM 703 N N . GLU A 1 87 ? -20.162 31.319 18.318 1.00 65.94 87 GLU A N 1
ATOM 704 C CA . GLU A 1 87 ? -21.610 31.067 18.312 1.00 65.94 87 GLU A CA 1
ATOM 705 C C . GLU A 1 87 ? -21.989 30.048 19.405 1.00 65.94 87 GLU A C 1
ATOM 707 O O . GLU A 1 87 ? -22.448 28.931 19.158 1.00 65.94 87 GLU A O 1
ATOM 712 N N . GLY A 1 88 ? -21.730 30.407 20.661 1.00 60.03 88 GLY A N 1
ATOM 713 C CA . GLY A 1 88 ? -21.973 29.529 21.802 1.00 60.03 88 GLY A CA 1
ATOM 714 C C . GLY A 1 88 ? -23.461 29.348 22.103 1.00 60.03 88 GLY A C 1
ATOM 715 O O . GLY A 1 88 ? -24.008 30.152 22.845 1.00 60.03 88 GLY A O 1
ATOM 716 N N . ASN A 1 89 ? -24.102 28.303 21.555 1.00 58.62 89 ASN A N 1
ATOM 717 C CA . ASN A 1 89 ? -24.976 27.389 22.326 1.00 58.62 89 ASN A CA 1
ATOM 718 C C . ASN A 1 89 ? -25.602 26.231 21.522 1.00 58.62 89 ASN A C 1
ATOM 720 O O . ASN A 1 89 ? -26.033 25.256 22.126 1.00 58.62 89 ASN A O 1
ATOM 724 N N . THR A 1 90 ? -25.658 26.276 20.189 1.00 54.94 90 THR A N 1
ATOM 725 C CA . THR A 1 90 ? -26.294 25.211 19.370 1.00 54.94 90 THR A CA 1
ATOM 726 C C . THR A 1 90 ? -25.294 24.207 18.773 1.00 54.94 90 THR A C 1
ATOM 728 O O . THR A 1 90 ? -25.685 23.188 18.216 1.00 54.94 90 THR A O 1
ATOM 731 N N . SER A 1 91 ? -23.992 24.467 18.937 1.00 58.81 91 SER A N 1
ATOM 732 C CA . SER A 1 91 ? -22.858 23.773 18.298 1.00 58.81 91 SER A CA 1
ATOM 733 C C . SER A 1 91 ? -22.175 22.702 19.180 1.00 58.81 91 SER A C 1
ATOM 735 O O . SER A 1 91 ? -21.295 21.974 18.723 1.00 58.81 91 SER A O 1
ATOM 737 N N . SER A 1 92 ? -22.568 22.554 20.453 1.00 68.62 92 SER A N 1
ATOM 738 C CA . SER A 1 92 ? -21.799 21.764 21.437 1.00 68.62 92 SER A CA 1
ATOM 739 C C . SER A 1 92 ? -21.670 20.272 21.087 1.00 68.62 92 SER A C 1
ATOM 741 O O . SER A 1 92 ? -20.592 19.697 21.242 1.00 68.62 92 SER A O 1
ATOM 743 N N . GLU A 1 93 ? -22.730 19.636 20.581 1.00 74.75 93 GLU A N 1
ATOM 744 C CA . GLU A 1 93 ? -22.700 18.210 20.223 1.00 74.75 93 GLU A CA 1
ATOM 745 C C . GLU A 1 93 ? -21.932 17.940 18.927 1.00 74.75 93 GLU A C 1
ATOM 747 O O . GLU A 1 93 ? -21.092 17.040 18.896 1.00 74.75 93 GLU A O 1
ATOM 752 N N . LEU A 1 94 ? -22.143 18.756 17.886 1.00 75.25 94 LEU A N 1
ATOM 753 C CA . LEU A 1 94 ? -21.402 18.652 16.625 1.00 75.25 94 LEU A CA 1
ATOM 754 C C . LEU A 1 94 ? -19.906 18.898 16.850 1.00 75.25 94 LEU A C 1
ATOM 756 O O . LEU A 1 94 ? -19.075 18.132 16.369 1.00 75.25 94 LEU A O 1
ATOM 760 N N . TYR A 1 95 ? -19.558 19.917 17.638 1.00 75.12 95 TYR A N 1
ATOM 761 C CA . TYR A 1 95 ? -18.178 20.198 18.025 1.00 75.12 95 TYR A CA 1
ATOM 762 C C . TYR A 1 95 ? -17.536 19.010 18.751 1.00 75.12 95 TYR A C 1
ATOM 764 O O . TYR A 1 95 ? -16.427 18.600 18.411 1.00 75.12 95 TYR A O 1
ATOM 772 N N . ARG A 1 96 ? -18.243 18.407 19.718 1.00 78.69 96 ARG A N 1
ATOM 773 C CA . ARG A 1 96 ? -17.767 17.212 20.434 1.00 78.69 96 ARG A CA 1
ATOM 774 C C . ARG A 1 96 ? -17.590 16.015 19.501 1.00 78.69 96 ARG A C 1
ATOM 776 O O . ARG A 1 96 ? -16.599 15.302 19.636 1.00 78.69 96 ARG A O 1
ATOM 783 N N . ALA A 1 97 ? -18.505 15.805 18.556 1.00 82.75 97 ALA A N 1
ATOM 784 C CA . ALA A 1 97 ? -18.413 14.727 17.574 1.00 82.75 97 ALA A CA 1
ATOM 785 C C . ALA A 1 97 ? -17.217 14.918 16.628 1.00 82.75 97 ALA A C 1
ATOM 787 O O . ALA A 1 97 ? -16.434 13.990 16.444 1.00 82.75 97 ALA A O 1
ATOM 788 N N . VAL A 1 98 ? -17.023 16.129 16.097 1.00 82.56 98 VAL A N 1
ATOM 789 C CA . VAL A 1 98 ? -15.877 16.470 15.238 1.00 82.56 98 VAL A CA 1
ATOM 790 C C . VAL A 1 98 ? -14.559 16.337 16.002 1.00 82.56 98 VAL A C 1
ATOM 792 O O . VAL A 1 98 ? -13.613 15.749 15.487 1.00 82.56 98 VAL A O 1
ATOM 795 N N . HIS A 1 99 ? -14.497 16.813 17.247 1.00 81.19 99 HIS A N 1
ATOM 796 C CA . HIS A 1 99 ? -13.309 16.672 18.089 1.00 81.19 99 HIS A CA 1
ATOM 797 C C . HIS A 1 99 ? -12.994 15.199 18.389 1.00 81.19 99 HIS A C 1
ATOM 799 O O . HIS A 1 99 ? -11.844 14.778 18.301 1.00 81.19 99 HIS A O 1
ATOM 805 N N . ARG A 1 100 ? -14.013 14.388 18.700 1.00 86.44 100 ARG A N 1
ATOM 806 C CA . ARG A 1 100 ? -13.855 12.943 18.910 1.00 86.44 100 ARG A CA 1
ATOM 807 C C . ARG A 1 100 ? -13.345 12.242 17.649 1.00 86.44 100 ARG A C 1
ATOM 809 O O . ARG A 1 100 ? -12.407 11.460 17.748 1.00 86.44 100 ARG A O 1
ATOM 816 N N . LEU A 1 101 ? -13.923 12.550 16.488 1.00 88.94 101 LEU A N 1
ATOM 817 C CA . LEU A 1 101 ? -13.488 12.001 15.202 1.00 88.94 101 LEU A CA 1
ATOM 818 C C . LEU A 1 101 ? -12.053 12.410 14.860 1.00 88.94 101 LEU A C 1
ATOM 820 O O . LEU A 1 101 ? -11.298 11.584 14.367 1.00 88.94 101 LEU A O 1
ATOM 824 N N . ALA A 1 102 ? -11.646 13.649 15.148 1.00 88.25 102 ALA A N 1
ATOM 825 C CA . ALA A 1 102 ? -10.270 14.093 14.930 1.00 88.25 102 ALA A CA 1
ATOM 826 C C . ALA A 1 102 ? -9.269 13.281 15.770 1.00 88.25 102 ALA A C 1
ATOM 828 O O . ALA A 1 102 ? -8.278 12.788 15.234 1.00 88.25 102 ALA A O 1
ATOM 829 N N . LEU A 1 103 ? -9.570 13.070 17.058 1.00 87.44 103 LEU A N 1
ATOM 830 C CA . LEU A 1 103 ? -8.749 12.234 17.940 1.00 87.44 103 LEU A CA 1
ATOM 831 C C . LEU A 1 103 ? -8.689 10.774 17.469 1.00 87.44 103 LEU A C 1
ATOM 833 O O . LEU A 1 103 ? -7.633 10.146 17.528 1.00 87.44 103 LEU A O 1
ATOM 837 N N . GLU A 1 104 ? -9.808 10.230 16.991 1.00 92.62 104 GLU A N 1
ATOM 838 C CA . GLU A 1 104 ? -9.868 8.873 16.446 1.00 92.62 104 GLU A CA 1
ATOM 839 C C . GLU A 1 104 ? -9.060 8.747 15.149 1.00 92.62 104 GLU A C 1
ATOM 841 O O . GLU A 1 104 ? -8.254 7.828 15.022 1.00 92.62 104 GLU A O 1
ATOM 846 N N . CYS A 1 105 ? -9.192 9.702 14.225 1.00 90.69 105 CYS A N 1
ATOM 847 C CA . CYS A 1 105 ? -8.396 9.769 13.000 1.00 90.69 105 CYS A CA 1
ATOM 848 C C . CYS A 1 105 ? -6.893 9.816 13.293 1.00 90.69 105 CYS A C 1
ATOM 850 O O . CYS A 1 105 ? -6.120 9.119 12.636 1.00 90.69 105 CYS A O 1
ATOM 852 N N . ASP A 1 106 ? -6.466 10.606 14.278 1.00 90.62 106 ASP A N 1
ATOM 853 C CA . ASP A 1 106 ? -5.055 10.680 14.649 1.00 90.62 106 ASP A CA 1
ATOM 854 C C . ASP A 1 106 ? -4.574 9.388 15.323 1.00 90.62 106 ASP A C 1
ATOM 856 O O . ASP A 1 106 ? -3.500 8.899 14.977 1.00 90.62 106 ASP A O 1
ATOM 860 N N . SER A 1 107 ? -5.395 8.759 16.174 1.00 93.38 107 SER A N 1
ATOM 861 C CA . SER A 1 107 ? -5.097 7.434 16.743 1.00 93.38 107 SER A CA 1
ATOM 862 C C . SER A 1 107 ? -5.007 6.332 15.679 1.00 93.38 107 SER A C 1
ATOM 864 O O . SER A 1 107 ? -4.165 5.439 15.773 1.00 93.38 107 SER A O 1
ATOM 866 N N . LEU A 1 108 ? -5.859 6.372 14.655 1.00 93.88 108 LEU A N 1
ATOM 867 C CA . LEU A 1 108 ? -5.801 5.430 13.538 1.00 93.88 108 LEU A CA 1
ATOM 868 C C . LEU A 1 108 ? -4.567 5.674 12.669 1.00 93.88 108 LEU A C 1
ATOM 870 O O . LEU A 1 108 ? -3.944 4.719 12.213 1.00 93.88 108 LEU A O 1
ATOM 874 N N . ARG A 1 109 ? -4.180 6.937 12.466 1.00 92.88 109 ARG A N 1
ATOM 875 C CA . ARG A 1 109 ? -2.980 7.297 11.705 1.00 92.88 109 ARG A CA 1
ATOM 876 C C . ARG A 1 109 ? -1.712 6.769 12.370 1.00 92.88 109 ARG A C 1
ATOM 878 O O . ARG A 1 109 ? -0.871 6.223 11.663 1.00 92.88 109 ARG A O 1
ATOM 885 N N . THR A 1 110 ? -1.583 6.895 13.692 1.00 92.81 110 THR A N 1
ATOM 886 C CA . THR A 1 110 ? -0.419 6.360 14.420 1.00 92.81 110 THR A CA 1
ATOM 887 C C . THR A 1 110 ? -0.365 4.839 14.330 1.00 92.81 110 THR A C 1
ATOM 889 O O . THR A 1 110 ? 0.655 4.300 13.916 1.00 92.81 110 THR A O 1
ATOM 892 N N . LYS A 1 111 ? -1.490 4.154 14.580 1.00 94.44 111 LYS A N 1
ATOM 893 C CA . LYS A 1 111 ? -1.579 2.689 14.451 1.00 94.44 111 LYS A CA 1
ATOM 894 C C . LYS A 1 111 ? -1.243 2.192 13.045 1.00 94.44 111 LYS A C 1
ATOM 896 O O . LYS A 1 111 ? -0.643 1.139 12.892 1.00 94.44 111 LYS A O 1
ATOM 901 N N . ASN A 1 112 ? -1.639 2.931 12.009 1.00 95.25 112 ASN A N 1
ATOM 902 C CA . ASN A 1 112 ? -1.346 2.560 10.625 1.00 95.25 112 ASN A CA 1
ATOM 903 C C . ASN A 1 112 ? 0.159 2.669 10.316 1.00 95.25 112 ASN A C 1
ATOM 905 O O . ASN A 1 112 ? 0.717 1.787 9.673 1.00 95.25 112 ASN A O 1
ATOM 909 N N . VAL A 1 113 ? 0.833 3.706 10.829 1.00 95.69 113 VAL A N 1
ATOM 910 C CA . VAL A 1 113 ? 2.297 3.826 10.715 1.00 95.69 113 VAL A CA 1
ATOM 911 C C . VAL A 1 113 ? 2.998 2.677 11.446 1.00 95.69 113 VAL A C 1
ATOM 913 O O . VAL A 1 113 ? 3.860 2.040 10.852 1.00 95.69 113 VAL A O 1
ATOM 916 N N . GLU A 1 114 ? 2.584 2.361 12.675 1.00 96.06 114 GLU A N 1
ATOM 917 C CA . GLU A 1 114 ? 3.125 1.232 13.452 1.00 96.06 114 GLU A CA 1
ATOM 918 C C . GLU A 1 114 ? 2.950 -0.105 12.710 1.00 96.06 114 GLU A C 1
ATOM 920 O O . GLU A 1 114 ? 3.909 -0.855 12.541 1.00 96.06 114 GLU A O 1
ATOM 925 N N . LEU A 1 115 ? 1.753 -0.373 12.173 1.00 96.62 115 LEU A N 1
ATOM 926 C CA . LEU A 1 115 ? 1.482 -1.580 11.385 1.00 96.62 115 LEU A CA 1
ATOM 927 C C . LEU A 1 115 ? 2.333 -1.655 10.114 1.00 96.62 115 LEU A C 1
ATOM 929 O O . LEU A 1 115 ? 2.817 -2.728 9.759 1.00 96.62 115 LEU A O 1
ATOM 933 N N . MET A 1 116 ? 2.530 -0.535 9.416 1.00 95.50 116 MET A N 1
ATOM 934 C CA . MET A 1 116 ? 3.407 -0.505 8.246 1.00 95.50 116 MET A CA 1
ATOM 935 C C . MET A 1 116 ? 4.859 -0.835 8.609 1.00 95.50 116 MET A C 1
ATOM 937 O O . MET A 1 116 ? 5.525 -1.548 7.857 1.00 95.50 116 MET A O 1
ATOM 941 N N . GLU A 1 117 ? 5.351 -0.340 9.746 1.00 95.69 117 GLU A N 1
ATOM 942 C CA . GLU A 1 117 ? 6.692 -0.663 10.239 1.00 95.69 117 GLU A CA 1
ATOM 943 C C . GLU A 1 117 ? 6.817 -2.152 10.593 1.00 95.69 117 GLU A C 1
ATOM 945 O O . GLU A 1 117 ? 7.803 -2.787 10.213 1.00 95.69 117 GLU A O 1
ATOM 950 N N . GLU A 1 118 ? 5.815 -2.739 11.254 1.00 96.06 118 GLU A N 1
ATOM 951 C CA . GLU A 1 118 ? 5.785 -4.175 11.563 1.00 96.06 118 GLU A CA 1
ATOM 952 C C . GLU A 1 118 ? 5.765 -5.043 10.298 1.00 96.06 118 GLU A C 1
ATOM 954 O O . GLU A 1 118 ? 6.543 -5.994 10.188 1.00 96.06 118 GLU A O 1
ATOM 959 N N . ILE A 1 119 ? 4.937 -4.689 9.308 1.00 95.38 119 ILE A N 1
ATOM 960 C CA . ILE A 1 119 ? 4.892 -5.381 8.012 1.00 95.38 119 ILE A CA 1
ATOM 961 C C . ILE A 1 119 ? 6.269 -5.334 7.349 1.00 95.38 119 ILE A C 1
ATOM 963 O O . ILE A 1 119 ? 6.789 -6.370 6.935 1.00 95.38 119 ILE A O 1
ATOM 967 N N . GLN A 1 120 ? 6.906 -4.162 7.312 1.00 95.19 120 GLN A N 1
ATOM 968 C CA . GLN A 1 120 ? 8.239 -4.015 6.730 1.00 95.19 120 GLN A CA 1
ATOM 969 C C . GLN A 1 120 ? 9.285 -4.877 7.459 1.0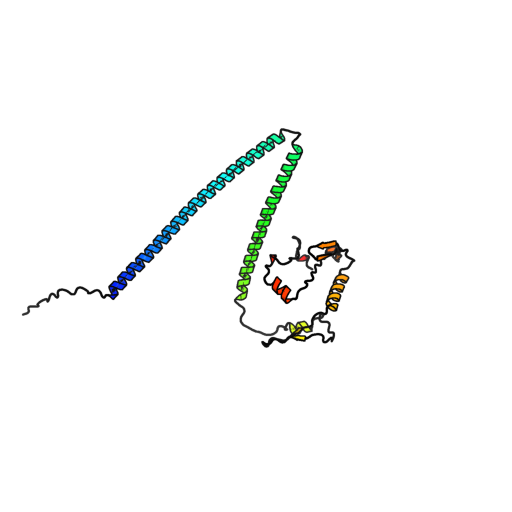0 95.19 120 GLN A C 1
ATOM 971 O O . GLN A 1 120 ? 10.161 -5.477 6.826 1.00 95.19 120 GLN A O 1
ATOM 976 N N . GLN A 1 121 ? 9.212 -4.964 8.790 1.00 93.44 121 GLN A N 1
ATOM 977 C CA . GLN A 1 121 ? 10.088 -5.836 9.574 1.00 93.44 121 GLN A CA 1
ATOM 978 C C . GLN A 1 121 ? 9.857 -7.314 9.240 1.00 93.44 121 GLN A C 1
ATOM 980 O O . GLN A 1 121 ? 10.826 -8.061 9.069 1.00 93.44 121 GLN A O 1
ATOM 985 N N . GLN A 1 122 ? 8.600 -7.732 9.095 1.00 92.06 122 GLN A N 1
ATOM 986 C CA . GLN A 1 122 ? 8.253 -9.107 8.751 1.00 92.06 122 GLN A CA 1
ATOM 987 C C . GLN A 1 122 ? 8.683 -9.470 7.324 1.00 92.06 122 GLN A C 1
ATOM 989 O O . GLN A 1 122 ? 9.261 -10.537 7.121 1.00 92.06 122 GLN A O 1
ATOM 994 N N . GLU A 1 123 ? 8.486 -8.584 6.349 1.00 93.62 123 GLU A N 1
ATOM 995 C CA . GLU A 1 123 ? 8.966 -8.759 4.971 1.00 93.62 123 GLU A CA 1
ATOM 996 C C . GLU A 1 123 ? 10.493 -8.903 4.924 1.00 93.62 123 GLU A C 1
ATOM 998 O O . GLU A 1 123 ? 11.037 -9.781 4.241 1.00 93.62 123 GLU A O 1
ATOM 1003 N N . ARG A 1 124 ? 11.210 -8.087 5.709 1.00 92.69 124 ARG A N 1
ATOM 1004 C CA . ARG A 1 124 ? 12.666 -8.194 5.851 1.00 92.69 124 ARG A CA 1
ATOM 1005 C C . ARG A 1 124 ? 13.074 -9.531 6.466 1.00 92.69 124 ARG A C 1
ATOM 1007 O O . ARG A 1 124 ? 14.018 -10.157 5.985 1.00 92.69 124 ARG A O 1
ATOM 1014 N N . PHE A 1 125 ? 12.384 -9.973 7.515 1.00 91.31 125 PHE A N 1
ATOM 1015 C CA . PHE A 1 125 ? 12.645 -11.264 8.147 1.00 91.31 125 PHE A CA 1
ATOM 1016 C C . PHE A 1 125 ? 12.405 -12.425 7.176 1.00 91.31 125 PHE A C 1
ATOM 1018 O O . PHE A 1 125 ? 13.274 -13.282 7.025 1.00 91.31 125 PHE A O 1
ATOM 1025 N N . GLN A 1 126 ? 11.283 -12.423 6.454 1.00 88.38 126 GLN A N 1
ATOM 1026 C CA . GLN A 1 126 ? 10.984 -13.437 5.441 1.00 88.38 126 GLN A CA 1
ATOM 1027 C C . GLN A 1 126 ? 12.051 -13.477 4.344 1.00 88.38 126 GLN A C 1
ATOM 1029 O O . GLN A 1 126 ? 12.506 -14.560 3.977 1.00 88.38 126 GLN A O 1
ATOM 1034 N N . SER A 1 127 ? 12.517 -12.313 3.885 1.00 85.44 127 SER A N 1
ATOM 1035 C CA . SER A 1 127 ? 13.598 -12.218 2.897 1.00 85.44 127 SER A CA 1
ATOM 1036 C C . SER A 1 127 ? 14.903 -12.851 3.404 1.00 85.44 127 SER A C 1
ATOM 1038 O O . SER A 1 127 ? 15.572 -13.571 2.666 1.00 85.44 127 SER A O 1
ATOM 1040 N N . LEU A 1 128 ? 15.257 -12.633 4.678 1.00 86.94 128 LEU A N 1
ATOM 1041 C CA . LEU A 1 128 ? 16.443 -13.237 5.302 1.00 86.94 128 LEU A CA 1
ATOM 1042 C C . LEU A 1 128 ? 16.313 -14.758 5.458 1.00 86.94 128 LEU A C 1
ATOM 1044 O O . LEU A 1 128 ? 17.275 -15.484 5.209 1.00 86.94 128 LEU A O 1
ATOM 1048 N N . VAL A 1 129 ? 15.133 -15.246 5.851 1.00 84.00 129 VAL A N 1
ATOM 1049 C CA . VAL A 1 129 ? 14.859 -16.686 5.971 1.00 84.00 129 VAL A CA 1
ATOM 1050 C C . VAL A 1 129 ? 14.964 -17.368 4.609 1.00 84.00 129 VAL A C 1
ATOM 1052 O O . VAL A 1 129 ? 15.636 -18.392 4.499 1.00 84.00 129 VAL A O 1
ATOM 1055 N N . GLN A 1 130 ? 14.373 -16.784 3.563 1.00 77.56 130 GLN A N 1
ATOM 1056 C CA . GLN A 1 130 ? 14.465 -17.313 2.200 1.00 77.56 130 GLN A CA 1
ATOM 1057 C C . GLN A 1 130 ? 15.911 -17.325 1.689 1.00 77.56 130 GLN A C 1
ATOM 1059 O O . GLN A 1 130 ? 16.359 -18.339 1.159 1.00 77.56 130 GLN A O 1
ATOM 1064 N N . ALA A 1 131 ? 16.677 -16.252 1.914 1.00 73.69 131 ALA A N 1
ATOM 1065 C CA . ALA A 1 131 ? 18.086 -16.195 1.525 1.00 73.69 131 ALA A CA 1
ATOM 1066 C C . ALA A 1 131 ? 18.939 -17.274 2.221 1.00 73.69 131 ALA A C 1
ATOM 1068 O O . ALA A 1 131 ? 19.822 -17.859 1.597 1.00 73.69 131 ALA A O 1
ATOM 1069 N N . ARG A 1 132 ? 18.661 -17.578 3.498 1.00 65.81 132 ARG A N 1
ATOM 1070 C CA . ARG A 1 132 ? 19.381 -18.618 4.250 1.00 65.81 132 ARG A CA 1
ATOM 1071 C C . ARG A 1 132 ? 18.950 -20.034 3.866 1.00 65.81 132 ARG A C 1
ATOM 1073 O O . ARG A 1 132 ? 19.804 -20.908 3.789 1.00 65.81 132 ARG A O 1
ATOM 1080 N N . ALA A 1 133 ? 17.666 -20.259 3.591 1.00 59.38 133 ALA A N 1
ATOM 1081 C CA . ALA A 1 133 ? 17.157 -21.557 3.142 1.00 59.38 133 ALA A CA 1
ATOM 1082 C C . ALA A 1 133 ? 17.764 -21.983 1.793 1.00 59.38 133 ALA A C 1
ATOM 1084 O O . ALA A 1 133 ? 18.044 -23.159 1.592 1.00 59.38 133 ALA A O 1
ATOM 1085 N N . ILE A 1 134 ? 18.045 -21.024 0.905 1.00 56.44 134 ILE A N 1
ATOM 1086 C CA . ILE A 1 134 ? 18.731 -21.283 -0.370 1.00 56.44 134 ILE A CA 1
ATOM 1087 C C . ILE A 1 134 ? 20.209 -21.667 -0.150 1.00 56.44 134 ILE A C 1
ATOM 1089 O O . ILE A 1 134 ? 20.746 -22.462 -0.914 1.00 56.44 134 ILE A O 1
ATOM 1093 N N . GLY A 1 135 ? 20.855 -21.168 0.911 1.00 50.69 135 GLY A N 1
ATOM 1094 C CA . GLY A 1 135 ? 22.248 -21.499 1.242 1.00 50.69 135 GLY A CA 1
ATOM 1095 C C . GLY A 1 135 ? 22.460 -22.874 1.891 1.00 50.69 135 GLY A C 1
ATOM 1096 O O . GLY A 1 135 ? 23.558 -23.405 1.810 1.00 50.69 135 GLY A O 1
ATOM 1097 N N . VAL A 1 136 ? 21.433 -23.467 2.511 1.00 47.34 136 VAL A N 1
ATOM 1098 C CA . VAL A 1 136 ? 21.538 -24.769 3.210 1.00 47.34 136 VAL A CA 1
ATOM 1099 C C . VAL A 1 136 ? 21.423 -25.965 2.251 1.00 47.34 136 VAL A C 1
ATOM 1101 O O . VAL A 1 136 ? 21.820 -27.069 2.595 1.00 47.34 136 VAL A O 1
ATOM 1104 N N . ILE A 1 137 ? 20.931 -25.768 1.024 1.00 46.62 137 ILE A N 1
ATOM 1105 C CA . ILE A 1 137 ? 20.698 -26.870 0.070 1.00 46.62 137 ILE A CA 1
ATOM 1106 C C . ILE A 1 137 ? 21.971 -27.244 -0.727 1.00 46.62 137 ILE A C 1
ATOM 1108 O O . ILE A 1 137 ? 21.969 -28.242 -1.440 1.00 46.62 137 ILE A O 1
ATOM 1112 N N . GLN A 1 138 ? 23.071 -26.485 -0.624 1.00 41.50 138 GLN A N 1
ATOM 1113 C CA . GLN A 1 138 ? 24.234 -26.656 -1.511 1.00 41.50 138 GLN A CA 1
ATOM 1114 C C . GLN A 1 138 ? 25.475 -27.338 -0.923 1.00 41.50 138 GLN A C 1
ATOM 1116 O O . GLN A 1 138 ? 26.404 -27.551 -1.695 1.00 41.50 138 GLN A O 1
ATOM 1121 N N . ASP A 1 139 ? 25.527 -27.704 0.361 1.00 37.47 139 ASP A N 1
ATOM 1122 C CA . ASP A 1 139 ? 26.812 -28.127 0.943 1.00 37.47 139 ASP A CA 1
ATOM 1123 C C . ASP A 1 139 ? 26.694 -29.155 2.077 1.00 37.47 139 ASP A C 1
ATOM 1125 O O . ASP A 1 139 ? 27.159 -28.905 3.178 1.00 37.47 139 ASP A O 1
ATOM 1129 N N . GLU A 1 140 ? 26.064 -30.309 1.833 1.00 41.38 140 GLU A N 1
ATOM 1130 C CA . GLU A 1 140 ? 26.253 -31.497 2.688 1.00 41.38 140 GLU A CA 1
ATOM 1131 C C . GLU A 1 140 ? 26.236 -32.776 1.831 1.00 41.38 140 GLU A C 1
ATOM 1133 O O . GLU A 1 140 ? 25.265 -33.531 1.788 1.00 41.38 140 GLU A O 1
ATOM 1138 N N . THR A 1 141 ? 27.343 -33.016 1.127 1.00 40.91 141 THR A N 1
ATOM 1139 C CA . THR A 1 141 ? 27.738 -34.356 0.672 1.00 40.91 141 THR A CA 1
ATOM 1140 C C . THR A 1 141 ? 29.130 -34.657 1.216 1.00 40.91 141 THR A C 1
ATOM 1142 O O . THR A 1 141 ? 30.059 -33.917 0.910 1.00 40.91 141 THR A O 1
ATOM 1145 N N . GLU A 1 142 ? 29.219 -35.776 1.950 1.00 38.03 142 GLU A N 1
ATOM 1146 C CA . GLU A 1 142 ? 30.422 -36.457 2.484 1.00 38.03 142 GLU A CA 1
ATOM 1147 C C . GLU A 1 142 ? 31.001 -35.783 3.755 1.00 38.03 142 GLU A C 1
ATOM 1149 O O . GLU A 1 142 ? 31.231 -34.584 3.785 1.00 38.03 142 GLU A O 1
ATOM 1154 N N . ASP A 1 143 ? 31.153 -36.422 4.921 1.00 32.84 143 ASP A N 1
ATOM 1155 C CA . ASP A 1 143 ? 31.613 -37.780 5.223 1.00 32.84 143 ASP A CA 1
ATOM 1156 C C . ASP A 1 143 ? 31.007 -38.358 6.522 1.00 32.84 143 ASP A C 1
ATOM 1158 O O . ASP A 1 143 ? 30.644 -37.654 7.466 1.00 32.84 143 ASP A O 1
ATOM 1162 N N . ILE A 1 144 ? 30.944 -39.688 6.562 1.00 43.09 144 ILE A N 1
ATOM 1163 C CA . ILE A 1 144 ? 30.490 -40.536 7.669 1.00 43.09 144 ILE A CA 1
ATOM 1164 C C . ILE A 1 144 ? 31.603 -40.676 8.721 1.00 43.09 144 ILE A C 1
ATOM 1166 O O . ILE A 1 144 ? 32.680 -41.167 8.396 1.00 43.09 144 ILE A O 1
ATOM 1170 N N . ASP A 1 145 ? 31.306 -40.410 9.998 1.00 32.41 145 ASP A N 1
ATOM 1171 C CA . ASP A 1 145 ? 31.938 -41.151 11.099 1.00 32.41 145 ASP A CA 1
ATOM 1172 C C . ASP A 1 145 ? 30.941 -41.465 12.227 1.00 32.41 145 ASP A C 1
ATOM 1174 O O . ASP A 1 145 ? 30.018 -40.713 12.545 1.00 32.41 145 ASP A O 1
ATOM 1178 N N . SER A 1 146 ? 31.092 -42.665 12.769 1.00 46.75 146 SER A N 1
ATOM 1179 C CA . SER A 1 146 ? 30.065 -43.470 13.419 1.00 46.75 146 SER A CA 1
ATOM 1180 C C . SER A 1 146 ? 30.160 -43.379 14.942 1.00 46.75 146 SER A C 1
ATOM 1182 O O . SER A 1 146 ? 31.171 -43.786 15.499 1.00 46.75 146 SER A O 1
ATOM 1184 N N . SER A 1 147 ? 29.104 -42.927 15.637 1.00 43.00 147 SER A N 1
ATOM 1185 C CA . SER A 1 147 ? 28.727 -43.398 16.999 1.00 43.00 147 SER A CA 1
ATOM 1186 C C . SER A 1 147 ? 27.515 -42.677 17.625 1.00 43.00 147 SER A C 1
ATOM 1188 O O . SER A 1 147 ? 27.406 -42.586 18.847 1.00 43.00 147 SER A O 1
ATOM 1190 N N . SER A 1 148 ? 26.547 -42.193 16.844 1.00 44.19 148 SER A N 1
ATOM 1191 C CA . SER A 1 148 ? 25.261 -41.769 17.416 1.00 44.19 148 SER A CA 1
ATOM 1192 C C . SER A 1 148 ? 24.293 -42.966 17.465 1.00 44.19 148 SER A C 1
ATOM 1194 O O . SER A 1 148 ? 24.157 -43.692 16.475 1.00 44.19 148 SER A O 1
ATOM 1196 N N . PRO A 1 149 ? 23.625 -43.238 18.605 1.00 39.53 149 PRO A N 1
ATOM 1197 C CA . PRO A 1 149 ? 22.624 -44.292 18.668 1.00 39.53 149 PRO A CA 1
ATOM 1198 C C . PRO A 1 149 ? 21.504 -43.934 17.696 1.00 39.53 149 PRO A C 1
ATOM 1200 O O . PRO A 1 149 ? 20.924 -42.851 17.784 1.00 39.53 149 PRO A O 1
ATOM 1203 N N . ASN A 1 150 ? 21.226 -44.821 16.741 1.00 50.62 150 ASN A N 1
ATOM 1204 C CA . ASN A 1 150 ? 20.195 -44.549 15.755 1.00 50.62 150 ASN A CA 1
ATOM 1205 C C . ASN A 1 150 ? 18.825 -44.392 16.444 1.00 50.62 150 ASN A C 1
ATOM 1207 O O . ASN A 1 150 ? 18.536 -44.983 17.486 1.00 50.62 150 ASN A O 1
ATOM 1211 N N . VAL A 1 151 ? 17.958 -43.583 15.844 1.00 45.47 151 VAL A N 1
ATOM 1212 C CA . VAL A 1 151 ? 16.628 -43.258 16.383 1.00 45.47 151 VAL A CA 1
ATOM 1213 C C . VAL A 1 151 ? 15.790 -44.520 16.656 1.00 45.47 151 VAL A C 1
ATOM 1215 O O . VAL A 1 151 ? 14.970 -44.538 17.573 1.00 45.47 151 VAL A O 1
ATOM 1218 N N . TYR A 1 152 ? 16.045 -45.613 15.931 1.00 45.78 152 TYR A N 1
ATOM 1219 C CA . TYR A 1 152 ? 15.365 -46.892 16.127 1.00 45.78 152 TYR A CA 1
ATOM 1220 C C . TYR A 1 152 ? 15.751 -47.597 17.434 1.00 45.78 152 TYR A C 1
ATOM 1222 O O . TYR A 1 152 ? 14.895 -48.241 18.040 1.00 45.78 152 TYR A O 1
ATOM 1230 N N . THR A 1 153 ? 16.998 -47.489 17.902 1.00 50.34 153 THR A N 1
ATOM 1231 C CA . THR A 1 153 ? 17.406 -48.076 19.189 1.00 50.34 153 THR A CA 1
ATOM 1232 C C . THR A 1 153 ? 16.900 -47.245 20.366 1.00 50.34 153 THR A C 1
ATOM 1234 O O . THR A 1 153 ? 16.448 -47.824 21.352 1.00 50.34 153 THR A O 1
ATOM 1237 N N . ALA A 1 154 ? 16.871 -45.915 20.232 1.00 47.78 154 ALA A N 1
ATOM 1238 C CA . ALA A 1 154 ? 16.301 -45.004 21.230 1.00 47.78 154 ALA A CA 1
ATOM 1239 C C . ALA A 1 154 ? 14.763 -45.091 21.325 1.00 47.78 154 ALA A C 1
ATOM 1241 O O . ALA A 1 154 ? 14.188 -44.930 22.399 1.00 47.78 154 ALA A O 1
ATOM 1242 N N . SER A 1 155 ? 14.082 -45.390 20.214 1.00 45.59 155 SER A N 1
ATOM 1243 C CA . SER A 1 155 ? 12.624 -45.563 20.185 1.00 45.59 155 SER A CA 1
ATOM 1244 C C . SER A 1 155 ? 12.166 -46.800 20.970 1.00 45.59 155 SER A C 1
ATOM 1246 O O . SER A 1 155 ? 11.156 -46.741 21.669 1.00 45.59 155 SER A O 1
ATOM 1248 N N . LYS A 1 156 ? 12.942 -47.893 20.936 1.00 51.19 156 LYS A N 1
ATOM 1249 C CA . LYS A 1 156 ? 12.630 -49.140 21.660 1.00 51.19 156 LYS A CA 1
ATOM 1250 C C . LYS A 1 156 ? 12.820 -49.056 23.176 1.00 51.19 156 LYS A C 1
ATOM 1252 O O . LYS A 1 156 ? 12.252 -49.873 23.890 1.00 51.19 156 LYS A O 1
ATOM 1257 N N . SER A 1 157 ? 13.621 -48.111 23.664 1.00 43.50 157 SER A N 1
ATOM 1258 C CA . SER A 1 157 ? 13.869 -47.899 25.097 1.00 43.50 157 SER A CA 1
ATOM 1259 C C . SER A 1 157 ? 13.002 -46.791 25.703 1.00 43.50 157 SER A C 1
ATOM 1261 O O . SER A 1 157 ? 13.161 -46.455 26.878 1.00 43.50 157 SER A O 1
ATOM 1263 N N . SER A 1 158 ? 12.081 -46.217 24.922 1.00 44.88 158 SER A N 1
ATOM 1264 C CA . SER A 1 158 ? 11.206 -45.146 25.382 1.00 44.88 158 SER A CA 1
ATOM 1265 C C . SER A 1 158 ? 10.197 -45.658 26.422 1.00 44.88 158 SER A C 1
ATOM 1267 O O . SER A 1 158 ? 9.449 -46.593 26.127 1.00 44.88 158 SER A O 1
ATOM 1269 N N . PRO A 1 159 ? 10.073 -44.999 27.592 1.00 42.72 159 PRO A N 1
ATOM 1270 C CA . PRO A 1 159 ? 9.054 -45.311 28.602 1.00 42.72 159 PRO A CA 1
ATOM 1271 C C . PRO A 1 159 ? 7.607 -45.158 28.102 1.00 42.72 159 PRO A C 1
ATOM 1273 O O . PRO A 1 159 ? 6.670 -45.527 28.804 1.00 42.72 159 PRO A O 1
ATOM 1276 N N . TRP A 1 160 ? 7.422 -44.574 26.914 1.00 37.22 160 TRP A N 1
ATOM 1277 C CA . TRP A 1 160 ? 6.130 -44.257 26.305 1.00 37.22 160 TRP A CA 1
ATOM 1278 C C . TRP A 1 160 ? 5.615 -45.334 25.344 1.00 37.22 160 TRP A C 1
ATOM 1280 O O . TRP A 1 160 ? 4.515 -45.190 24.817 1.00 37.22 160 TRP A O 1
ATOM 1290 N N . VAL A 1 161 ? 6.377 -46.408 25.114 1.00 43.44 161 VAL A N 1
ATOM 1291 C CA . VAL A 1 161 ? 5.897 -47.577 24.369 1.00 43.44 161 VAL A CA 1
ATOM 1292 C C . VAL A 1 161 ? 5.406 -48.597 25.387 1.00 43.44 161 VAL A C 1
ATOM 1294 O O . VAL A 1 161 ? 6.176 -49.378 25.939 1.00 43.44 161 VAL A O 1
ATOM 1297 N N . SER A 1 162 ? 4.109 -48.557 25.687 1.00 41.78 162 SER A N 1
ATOM 1298 C CA . SER A 1 162 ? 3.463 -49.637 26.424 1.00 41.78 162 SER A CA 1
ATOM 1299 C C . SER A 1 162 ? 3.475 -50.890 25.553 1.00 41.78 162 SER A C 1
ATOM 1301 O O . SER A 1 162 ? 2.731 -50.991 24.583 1.00 41.78 162 SER A O 1
ATOM 1303 N N . SER A 1 163 ? 4.347 -51.835 25.895 1.00 46.00 163 SER A N 1
ATOM 1304 C CA . SER A 1 163 ? 4.303 -53.195 25.375 1.00 46.00 163 SER A CA 1
ATOM 1305 C C . SER A 1 163 ? 3.008 -53.868 25.833 1.00 46.00 163 SER A C 1
ATOM 1307 O O . SER A 1 163 ? 2.871 -54.219 27.005 1.00 46.00 163 SER A O 1
ATOM 1309 N N . SER A 1 164 ? 2.070 -54.071 24.915 1.00 42.88 164 SER A N 1
ATOM 1310 C CA . SER A 1 164 ? 1.070 -55.131 25.028 1.00 42.88 164 SER A CA 1
ATOM 1311 C C . SER A 1 164 ? 1.038 -55.901 23.714 1.00 42.88 164 SER A C 1
ATOM 1313 O O . SER A 1 164 ? 0.831 -55.297 22.663 1.00 42.88 164 SER A O 1
ATOM 1315 N N . ASP A 1 165 ? 1.267 -57.212 23.804 1.00 43.38 165 ASP A N 1
ATOM 1316 C CA . ASP A 1 165 ? 1.275 -58.213 22.728 1.00 43.38 165 ASP A CA 1
ATOM 1317 C C . ASP A 1 165 ? -0.105 -58.384 22.060 1.00 43.38 165 ASP A C 1
ATOM 1319 O O . ASP A 1 165 ? -0.732 -59.443 22.129 1.00 43.38 165 ASP A O 1
ATOM 1323 N N . HIS A 1 166 ? -0.607 -57.342 21.406 1.00 44.34 166 HIS A N 1
ATOM 1324 C CA . HIS A 1 166 ? -1.736 -57.461 20.493 1.00 44.34 166 HIS A CA 1
ATOM 1325 C C . HIS A 1 166 ? -1.226 -57.280 19.061 1.00 44.34 166 HIS A C 1
ATOM 1327 O O . HIS A 1 166 ? -0.763 -56.210 18.672 1.00 44.34 166 HIS A O 1
ATOM 1333 N N . ASP A 1 167 ? -1.272 -58.378 18.307 1.00 48.78 167 ASP A N 1
ATOM 1334 C CA . ASP A 1 167 ? -0.795 -58.583 16.929 1.00 48.78 167 ASP A CA 1
ATOM 1335 C C . ASP A 1 167 ? -1.582 -57.784 15.857 1.00 48.78 167 ASP A C 1
ATOM 1337 O O . ASP A 1 167 ? -1.729 -58.222 14.719 1.00 48.78 167 ASP A O 1
ATOM 1341 N N . ASP A 1 168 ? -2.085 -56.590 16.169 1.00 52.94 168 ASP A N 1
ATOM 1342 C CA . ASP A 1 168 ? -2.916 -55.797 15.247 1.00 52.94 168 ASP A CA 1
ATOM 1343 C C . ASP A 1 168 ? -2.099 -54.759 14.457 1.00 52.94 168 ASP A C 1
ATOM 1345 O O . ASP A 1 168 ? -2.344 -53.556 14.480 1.00 52.94 168 ASP A O 1
ATOM 1349 N N . GLY A 1 169 ? -1.077 -55.209 13.729 1.00 59.94 169 GLY A N 1
ATOM 1350 C CA . GLY A 1 169 ? -0.308 -54.347 12.828 1.00 59.94 169 GLY A CA 1
ATOM 1351 C C . GLY A 1 169 ? 0.223 -55.083 11.605 1.00 59.94 169 GLY A C 1
ATOM 1352 O O . GLY A 1 169 ? 0.235 -56.310 11.548 1.00 59.94 169 GLY A O 1
ATOM 1353 N N . TRP A 1 170 ? 0.678 -54.334 10.601 1.00 61.69 170 TRP A N 1
ATOM 1354 C CA . TRP A 1 170 ? 1.361 -54.914 9.445 1.00 61.69 170 TRP A CA 1
ATOM 1355 C C . TRP A 1 170 ? 2.707 -54.246 9.195 1.00 61.69 170 TRP A C 1
ATOM 1357 O O . TRP A 1 170 ? 2.928 -53.061 9.446 1.00 61.69 170 TRP A O 1
ATOM 1367 N N . ARG A 1 171 ? 3.648 -55.031 8.669 1.00 75.56 171 ARG A N 1
ATOM 1368 C CA . ARG A 1 171 ? 4.973 -54.545 8.287 1.00 75.56 171 ARG A CA 1
ATOM 1369 C C . ARG A 1 171 ? 4.923 -53.982 6.870 1.00 75.56 171 ARG A C 1
ATOM 1371 O O . ARG A 1 171 ? 4.698 -54.729 5.920 1.00 75.56 171 ARG A O 1
ATOM 1378 N N . VAL A 1 172 ? 5.183 -52.688 6.728 1.00 75.50 172 VAL A N 1
ATOM 1379 C CA . VAL A 1 172 ? 5.263 -52.017 5.426 1.00 75.50 172 VAL A CA 1
ATOM 1380 C C . VAL A 1 172 ? 6.634 -52.306 4.819 1.00 75.50 172 VAL A C 1
ATOM 1382 O O . VAL A 1 172 ? 7.6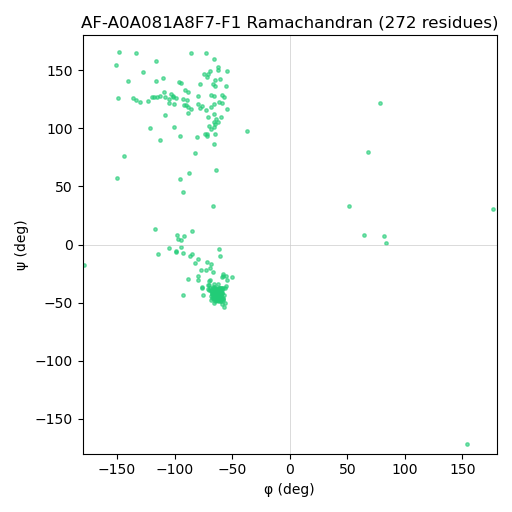61 -52.027 5.439 1.00 75.50 172 VAL A O 1
ATOM 1385 N N . LYS A 1 173 ? 6.661 -52.917 3.628 1.00 79.31 173 LYS A N 1
ATOM 1386 C CA . LYS A 1 173 ? 7.890 -53.189 2.869 1.00 79.31 173 LYS A CA 1
ATOM 1387 C C . LYS A 1 173 ? 7.943 -52.292 1.641 1.00 79.31 173 LYS A C 1
ATOM 1389 O O . LYS A 1 173 ? 6.983 -52.257 0.876 1.00 79.31 173 LYS A O 1
ATOM 1394 N N . PHE A 1 174 ? 9.076 -51.632 1.436 1.00 76.81 174 PHE A N 1
ATOM 1395 C CA . PHE A 1 174 ? 9.301 -50.801 0.263 1.00 76.81 174 PHE A CA 1
ATOM 1396 C C . PHE A 1 174 ? 10.013 -51.592 -0.843 1.00 76.81 174 PHE A C 1
ATOM 1398 O O . PHE A 1 174 ? 10.929 -52.368 -0.556 1.00 76.81 174 PHE A O 1
ATOM 1405 N N . PRO A 1 175 ? 9.612 -51.420 -2.114 1.00 65.50 175 PRO A N 1
ATOM 1406 C CA . PRO A 1 175 ? 10.177 -52.169 -3.237 1.00 65.50 175 PRO A CA 1
ATOM 1407 C C . PRO A 1 175 ? 11.614 -51.752 -3.592 1.00 65.50 175 PRO A C 1
ATOM 1409 O O . PRO A 1 175 ? 12.300 -52.481 -4.301 1.00 65.50 175 PRO A O 1
ATOM 1412 N N . ASN A 1 176 ? 12.083 -50.607 -3.093 1.00 72.38 176 ASN A N 1
ATOM 1413 C CA . ASN A 1 176 ? 13.413 -50.044 -3.344 1.00 72.38 176 ASN A CA 1
ATOM 1414 C C . ASN A 1 176 ? 14.478 -50.471 -2.311 1.00 72.38 176 ASN A C 1
ATOM 1416 O O . ASN A 1 176 ? 15.595 -49.962 -2.345 1.00 72.38 176 ASN A O 1
ATOM 1420 N N . GLY A 1 177 ? 14.154 -51.402 -1.407 1.00 74.06 177 GLY A N 1
ATOM 1421 C CA . GLY A 1 177 ? 15.089 -51.898 -0.391 1.00 74.06 177 GLY A CA 1
ATOM 1422 C C . GLY A 1 177 ? 15.215 -51.015 0.854 1.00 74.06 177 GLY A C 1
ATOM 1423 O O . GLY A 1 177 ? 16.057 -51.301 1.705 1.00 74.06 177 GLY A O 1
ATOM 1424 N N . GLU A 1 178 ? 14.384 -49.977 0.997 1.00 74.94 178 GLU A N 1
ATOM 1425 C CA . GLU A 1 178 ? 14.351 -49.158 2.210 1.00 74.94 178 GLU A CA 1
ATOM 1426 C C . GLU A 1 178 ? 13.936 -49.962 3.460 1.00 74.94 178 GLU A C 1
ATOM 1428 O O . GLU A 1 178 ? 13.205 -50.961 3.363 1.00 74.94 178 GLU A O 1
ATOM 1433 N N . PRO A 1 179 ? 14.377 -49.538 4.662 1.00 71.38 179 PRO A N 1
ATOM 1434 C CA . PRO A 1 179 ? 14.068 -50.234 5.903 1.00 71.38 179 PRO A CA 1
ATOM 1435 C C . PRO A 1 179 ? 12.558 -50.338 6.143 1.00 71.38 179 PRO A C 1
ATOM 1437 O O . PRO A 1 179 ? 11.848 -49.342 6.252 1.00 71.38 179 PRO A O 1
ATOM 1440 N N . SER A 1 180 ? 12.065 -51.570 6.281 1.00 77.69 180 SER A N 1
ATOM 1441 C CA . SER A 1 180 ? 10.664 -51.814 6.631 1.00 77.69 180 SER A CA 1
ATOM 1442 C C . SER A 1 180 ? 10.363 -51.335 8.052 1.00 77.69 180 SER A C 1
ATOM 1444 O O . SER A 1 180 ? 11.125 -51.660 8.969 1.00 77.69 180 SER A O 1
ATOM 1446 N N . PHE A 1 181 ? 9.212 -50.698 8.265 1.00 75.88 181 PHE A N 1
ATOM 1447 C CA . PHE A 1 181 ? 8.700 -50.396 9.603 1.00 75.88 181 PHE A CA 1
ATOM 1448 C C . PHE A 1 181 ? 7.381 -51.126 9.881 1.00 75.88 181 PHE A C 1
ATOM 1450 O O . PHE A 1 181 ? 6.686 -51.584 8.972 1.00 75.88 181 PHE A O 1
ATOM 1457 N N . HIS A 1 182 ? 7.075 -51.296 11.167 1.00 74.06 182 HIS A N 1
ATOM 1458 C CA . HIS A 1 182 ? 5.833 -51.907 11.626 1.00 74.06 182 HIS A CA 1
ATOM 1459 C C . HIS A 1 182 ? 4.794 -50.810 11.848 1.00 74.06 182 HIS A C 1
ATOM 1461 O O . HIS A 1 182 ? 5.030 -49.899 12.640 1.00 74.06 182 HIS A O 1
ATOM 1467 N N . PHE A 1 183 ? 3.678 -50.882 11.129 1.00 72.06 183 PHE A N 1
ATOM 1468 C CA . PHE A 1 183 ? 2.577 -49.939 11.249 1.00 72.06 183 PHE A CA 1
ATOM 1469 C C . PHE A 1 183 ? 1.460 -50.560 12.085 1.00 72.06 183 PHE A C 1
ATOM 1471 O O . PHE A 1 183 ? 1.002 -51.664 11.792 1.00 72.06 183 PHE A O 1
ATOM 1478 N N . HIS A 1 184 ? 1.037 -49.841 13.120 1.00 71.31 184 HIS A N 1
ATOM 1479 C CA . HIS A 1 184 ? -0.063 -50.226 13.995 1.00 71.31 184 HIS A CA 1
ATOM 1480 C C . HIS A 1 184 ? -1.111 -49.106 13.929 1.00 71.31 184 HIS A C 1
ATOM 1482 O O . HIS A 1 184 ? -0.880 -48.033 14.495 1.00 71.31 184 HIS A O 1
ATOM 1488 N N . PRO A 1 185 ? -2.197 -49.269 13.153 1.00 65.69 185 PRO A N 1
ATOM 1489 C CA . PRO A 1 185 ? -3.229 -48.247 13.077 1.00 65.69 185 PRO A CA 1
ATOM 1490 C C . PRO A 1 185 ? -3.922 -48.120 14.431 1.00 65.69 185 PRO A C 1
ATOM 1492 O O . PRO A 1 185 ? -4.408 -49.106 14.975 1.00 65.69 185 PRO A O 1
ATOM 1495 N N . PHE A 1 186 ? -4.006 -46.897 14.951 1.00 65.31 186 PHE A N 1
ATOM 1496 C CA . PHE A 1 186 ? -4.755 -46.624 16.174 1.00 65.31 186 PHE A CA 1
ATOM 1497 C C . PHE A 1 186 ? -6.205 -47.069 16.008 1.00 65.31 186 PHE A C 1
ATOM 1499 O O . PHE A 1 186 ? -6.890 -46.649 15.064 1.00 65.31 186 PHE A O 1
ATOM 1506 N N . THR A 1 187 ? -6.698 -47.889 16.933 1.00 71.50 187 THR A N 1
ATOM 1507 C CA . THR A 1 187 ? -8.114 -48.246 16.905 1.00 71.50 187 THR A CA 1
ATOM 1508 C C . THR A 1 187 ? -8.954 -47.020 17.262 1.00 71.50 187 THR A C 1
ATOM 1510 O O . THR A 1 187 ? -8.554 -46.147 18.037 1.00 71.50 187 THR A O 1
ATOM 1513 N N . LYS A 1 188 ? -10.168 -46.929 16.708 1.00 67.75 188 LYS A N 1
ATOM 1514 C CA . LYS A 1 188 ? -11.100 -45.844 17.059 1.00 67.75 188 LYS A CA 1
ATOM 1515 C C . LYS A 1 188 ? -11.345 -45.781 18.572 1.00 67.75 188 LYS A C 1
ATOM 1517 O O . LYS A 1 188 ? -11.455 -44.694 19.126 1.00 67.75 188 LYS A O 1
ATOM 1522 N N . ALA A 1 189 ? -11.380 -46.940 19.229 1.00 72.62 189 ALA A N 1
ATOM 1523 C CA . ALA A 1 189 ? -11.531 -47.039 20.672 1.00 72.62 189 ALA A CA 1
ATOM 1524 C C . ALA A 1 189 ? -10.322 -46.459 21.425 1.00 72.62 189 ALA A C 1
ATOM 1526 O O . ALA A 1 189 ? -10.519 -45.736 22.399 1.00 72.62 189 ALA A O 1
ATOM 1527 N N . GLU A 1 190 ? -9.090 -46.707 20.973 1.00 74.00 190 GLU A N 1
ATOM 1528 C CA . GLU A 1 190 ? -7.887 -46.080 21.542 1.00 74.00 190 GLU A CA 1
ATOM 1529 C C . GLU A 1 190 ? -7.898 -44.568 21.363 1.00 74.00 190 GLU A C 1
ATOM 1531 O O . GLU A 1 190 ? -7.661 -43.838 22.325 1.00 74.00 190 GLU A O 1
ATOM 1536 N N . TYR A 1 191 ? -8.228 -44.090 20.160 1.00 70.50 191 TYR A N 1
ATOM 1537 C CA . TYR A 1 191 ? -8.365 -42.661 19.902 1.00 70.50 191 TYR A CA 1
ATOM 1538 C C . TYR A 1 191 ? -9.405 -42.041 20.836 1.00 70.50 191 TYR A C 1
ATOM 1540 O O . TYR A 1 191 ? -9.089 -41.102 21.565 1.00 70.50 191 TYR A O 1
ATOM 1548 N N . ASP A 1 192 ? -10.619 -42.594 20.874 1.00 71.31 192 ASP A N 1
ATOM 1549 C CA . ASP A 1 192 ? -11.697 -42.092 21.723 1.00 71.31 192 ASP A CA 1
ATOM 1550 C C . ASP A 1 192 ? -11.298 -42.144 23.210 1.00 71.31 192 ASP A C 1
ATOM 1552 O O . ASP A 1 192 ? -11.567 -41.197 23.942 1.00 71.31 192 ASP A O 1
ATOM 1556 N N . THR A 1 193 ? -10.566 -43.172 23.652 1.00 76.19 193 THR A N 1
ATOM 1557 C CA . THR A 1 193 ? -10.065 -43.295 25.034 1.00 76.19 193 THR A CA 1
ATOM 1558 C C . THR A 1 193 ? -9.005 -42.246 25.361 1.00 76.19 193 THR A C 1
ATOM 1560 O O . THR A 1 193 ? -9.051 -41.640 26.432 1.00 76.19 193 THR A O 1
ATOM 1563 N N . VAL A 1 194 ? -8.064 -41.981 24.451 1.00 68.75 194 VAL A N 1
ATOM 1564 C CA . VAL A 1 194 ? -7.062 -40.914 24.607 1.00 68.75 194 VAL A CA 1
ATOM 1565 C C . VAL A 1 194 ? -7.743 -39.547 24.622 1.00 68.75 194 VAL A C 1
ATOM 1567 O O . VAL A 1 194 ? -7.425 -38.722 25.480 1.00 68.75 194 VAL A O 1
ATOM 1570 N N . MET A 1 195 ? -8.720 -39.316 23.739 1.00 65.94 195 MET A N 1
ATOM 1571 C CA . MET A 1 195 ? -9.521 -38.090 23.729 1.00 65.94 195 MET A CA 1
ATOM 1572 C C . MET A 1 195 ? -10.266 -37.906 25.053 1.00 65.94 195 MET A C 1
ATOM 1574 O O . MET A 1 195 ? -10.180 -36.827 25.636 1.00 65.94 195 MET A O 1
ATOM 1578 N N . LEU A 1 196 ? -10.902 -38.965 25.562 1.00 66.88 196 LEU A N 1
ATOM 1579 C CA . LEU A 1 196 ? -11.646 -38.961 26.819 1.00 66.88 196 LEU A CA 1
ATOM 1580 C C . LEU A 1 196 ? -10.726 -38.760 28.031 1.00 66.88 196 LEU A C 1
ATOM 1582 O O . LEU A 1 196 ? -11.082 -38.050 28.965 1.00 66.88 196 LEU A O 1
ATOM 1586 N N . ASN A 1 197 ? -9.518 -39.329 28.019 1.00 67.31 197 ASN A N 1
ATOM 1587 C CA . ASN A 1 197 ? -8.511 -39.096 29.056 1.00 67.31 197 ASN A CA 1
ATOM 1588 C C . ASN A 1 197 ? -7.972 -37.665 29.031 1.00 67.31 197 ASN A C 1
ATOM 1590 O O . ASN A 1 197 ? -7.747 -37.081 30.091 1.00 67.31 197 ASN A O 1
ATOM 1594 N N . CYS A 1 198 ? -7.762 -37.087 27.847 1.00 59.16 198 CYS A N 1
ATOM 1595 C CA . CYS A 1 198 ? -7.448 -35.668 27.719 1.00 59.16 198 CYS A CA 1
ATOM 1596 C C . CYS A 1 198 ? -8.592 -34.822 28.282 1.00 59.16 198 CYS A C 1
ATOM 1598 O O . CYS A 1 198 ? -8.345 -33.972 29.131 1.00 59.16 198 CYS A O 1
ATOM 1600 N N . ASP A 1 199 ? -9.835 -35.105 27.898 1.00 59.94 199 ASP A N 1
ATOM 1601 C CA . ASP A 1 199 ? -10.996 -34.376 28.403 1.00 59.94 199 ASP A CA 1
ATOM 1602 C C . ASP A 1 199 ? -11.113 -34.517 29.926 1.00 59.94 199 ASP A C 1
ATOM 1604 O O . ASP A 1 199 ? -11.263 -33.516 30.611 1.00 59.94 199 ASP A O 1
ATOM 1608 N N . ASN A 1 200 ? -10.911 -35.706 30.496 1.00 61.34 200 ASN A N 1
ATOM 1609 C CA . ASN A 1 200 ? -10.950 -35.931 31.945 1.00 61.34 200 ASN A CA 1
ATOM 1610 C C . ASN A 1 200 ? -9.821 -35.225 32.713 1.00 61.34 200 ASN A C 1
ATOM 1612 O O . ASN A 1 200 ? -10.050 -34.769 33.832 1.00 61.34 200 ASN A O 1
ATOM 1616 N N . LYS A 1 201 ? -8.620 -35.086 32.131 1.00 59.50 201 LYS A N 1
ATOM 1617 C CA . LYS A 1 201 ? -7.508 -34.330 32.743 1.00 59.50 201 LYS A CA 1
ATOM 1618 C C . LYS A 1 201 ? -7.788 -32.827 32.833 1.00 59.50 201 LYS A C 1
ATOM 1620 O O . LYS A 1 201 ? -7.204 -32.161 33.683 1.00 59.50 201 LYS A O 1
ATOM 1625 N N . PHE A 1 202 ? -8.674 -32.306 31.983 1.00 53.41 202 PHE A N 1
ATOM 1626 C CA . PHE A 1 202 ? -9.013 -30.879 31.920 1.00 53.41 202 PHE A CA 1
ATOM 1627 C C . PHE A 1 202 ? -10.463 -30.567 32.329 1.00 53.41 202 PHE A C 1
ATOM 1629 O O . PHE A 1 202 ? -10.820 -29.403 32.503 1.00 53.41 202 PHE A O 1
ATOM 1636 N N . SER A 1 203 ? -11.301 -31.586 32.533 1.00 49.81 203 SER A N 1
ATOM 1637 C CA . SER A 1 203 ? -12.716 -31.452 32.876 1.00 49.81 203 SER A CA 1
ATOM 1638 C C . SER A 1 203 ? -12.897 -31.204 34.371 1.00 49.81 203 SER A C 1
ATOM 1640 O O . SER A 1 203 ? -13.337 -32.055 35.142 1.00 49.81 203 SER A O 1
ATOM 1642 N N . ALA A 1 204 ? -12.669 -29.959 34.776 1.00 53.28 204 ALA A N 1
ATOM 1643 C CA . ALA A 1 204 ? -13.738 -29.323 35.528 1.00 53.28 204 ALA A CA 1
ATOM 1644 C C . ALA A 1 204 ? -14.835 -29.010 34.498 1.00 53.28 204 ALA A C 1
ATOM 1646 O O . ALA A 1 204 ? -14.578 -28.288 33.535 1.00 53.28 204 ALA A O 1
ATOM 1647 N N . LYS A 1 205 ? -16.006 -29.647 34.649 1.00 53.81 205 LYS A N 1
ATOM 1648 C CA . LYS A 1 205 ? -17.142 -29.638 33.705 1.00 53.81 205 LYS A CA 1
ATOM 1649 C C . LYS A 1 205 ? -17.316 -28.275 33.034 1.00 53.81 205 LYS A C 1
ATOM 1651 O O . LYS A 1 205 ? -17.898 -27.350 33.592 1.00 53.81 205 LYS A O 1
ATOM 1656 N N . SER A 1 206 ? -16.772 -28.177 31.833 1.00 58.31 206 SER A N 1
ATOM 1657 C CA . SER A 1 206 ? -16.694 -26.949 31.063 1.00 58.31 206 SER A CA 1
ATOM 1658 C C . SER A 1 206 ? -17.964 -26.832 30.237 1.00 58.31 206 SER A C 1
ATOM 1660 O O . SER A 1 206 ? -18.213 -27.666 29.368 1.00 58.31 206 SER A O 1
ATOM 1662 N N . ALA A 1 207 ? -18.806 -25.843 30.544 1.00 59.22 207 ALA A N 1
ATOM 1663 C CA . ALA A 1 207 ? -20.031 -25.611 29.785 1.00 59.22 207 ALA A CA 1
ATOM 1664 C C . ALA A 1 207 ? -19.691 -25.299 28.318 1.00 59.22 207 ALA A C 1
ATOM 1666 O O . ALA A 1 207 ? -18.700 -24.624 28.031 1.00 59.22 207 ALA A O 1
ATOM 1667 N N . VAL A 1 208 ? -20.501 -25.793 27.382 1.00 63.25 208 VAL A N 1
ATOM 1668 C CA . VAL A 1 208 ? -20.346 -25.471 25.957 1.00 63.25 208 VAL A CA 1
ATOM 1669 C C . VAL A 1 208 ? -20.629 -23.980 25.771 1.00 63.25 208 VAL A C 1
ATOM 1671 O O . VAL A 1 208 ? -21.716 -23.515 26.103 1.00 63.25 208 VAL A O 1
ATOM 1674 N N . ALA A 1 209 ? -19.645 -23.242 25.259 1.00 63.81 209 ALA A N 1
ATOM 1675 C CA . ALA A 1 209 ? -19.740 -21.807 24.998 1.00 63.81 209 ALA A CA 1
ATOM 1676 C C . ALA A 1 209 ? -20.487 -21.510 23.687 1.00 63.81 209 ALA A C 1
ATOM 1678 O O . ALA A 1 209 ? -21.095 -20.454 23.539 1.00 63.81 209 ALA A O 1
ATOM 1679 N N . GLY A 1 210 ? -20.453 -22.444 22.732 1.00 64.38 210 GLY A N 1
ATOM 1680 C CA . GLY A 1 210 ? -21.177 -22.332 21.469 1.00 64.38 210 GLY A CA 1
ATOM 1681 C C . GLY A 1 210 ? -20.530 -23.121 20.337 1.00 64.38 210 GLY A C 1
ATOM 1682 O O . GLY A 1 210 ? -19.586 -23.882 20.547 1.00 64.38 210 GLY A O 1
ATOM 1683 N N . HIS A 1 211 ? -21.046 -22.918 19.125 1.00 65.62 211 HIS A N 1
ATOM 1684 C CA . HIS A 1 211 ? -20.481 -23.471 17.897 1.00 65.62 211 HIS A CA 1
ATOM 1685 C C . HIS A 1 211 ? -19.998 -22.322 17.009 1.00 65.62 211 HIS A C 1
ATOM 1687 O O . HIS A 1 211 ? -20.768 -21.407 16.722 1.00 65.62 211 HIS A O 1
ATOM 1693 N N . LEU A 1 212 ? -18.739 -22.360 16.575 1.00 51.97 212 LEU A N 1
ATOM 1694 C CA . LEU A 1 212 ? -18.134 -21.324 15.735 1.00 51.97 212 LEU A CA 1
ATOM 1695 C C . LEU A 1 212 ? -17.388 -21.996 14.580 1.00 51.97 212 LEU A C 1
ATOM 1697 O O . LEU A 1 212 ? -16.549 -22.846 14.831 1.00 51.97 212 LEU A O 1
ATOM 1701 N N . PHE A 1 213 ? -17.702 -21.651 13.327 1.00 52.28 213 PHE A N 1
ATOM 1702 C CA . PHE A 1 213 ? -17.080 -22.219 12.112 1.00 52.28 213 PHE A CA 1
ATOM 1703 C C . PHE A 1 213 ? -17.060 -23.764 12.033 1.00 52.28 213 PHE A C 1
ATOM 1705 O O . PHE A 1 213 ? -16.117 -24.345 11.508 1.00 52.28 213 PHE A O 1
ATOM 1712 N N . GLY A 1 214 ? -18.076 -24.443 12.576 1.00 54.41 214 GLY A N 1
ATOM 1713 C CA . GLY A 1 214 ? -18.125 -25.914 12.630 1.00 54.41 214 GLY A CA 1
ATOM 1714 C C . GLY A 1 214 ? -17.360 -26.541 13.805 1.00 54.41 214 GLY A C 1
ATOM 1715 O O . GLY A 1 214 ? -17.358 -27.760 13.953 1.00 54.41 214 GLY A O 1
ATOM 1716 N N . TRP A 1 215 ? -16.762 -25.724 14.673 1.00 56.25 215 TRP A N 1
ATOM 1717 C CA . TRP A 1 215 ? -16.071 -26.155 15.887 1.00 56.25 215 TRP A CA 1
ATOM 1718 C C . TRP A 1 215 ? -17.005 -26.062 17.093 1.00 56.25 215 TRP A C 1
ATOM 1720 O O . TRP A 1 215 ? -17.750 -25.091 17.228 1.00 56.25 215 TRP A O 1
ATOM 1730 N N . THR A 1 216 ? -16.940 -27.047 17.994 1.00 57.72 216 THR A N 1
ATOM 1731 C CA . THR A 1 216 ? -17.608 -26.973 19.305 1.00 57.72 216 THR A CA 1
ATOM 1732 C C . THR A 1 216 ? -16.656 -26.312 20.294 1.00 57.72 216 THR A C 1
ATOM 1734 O O . THR A 1 216 ? -15.558 -26.814 20.529 1.00 57.72 216 THR A O 1
ATOM 1737 N N . VAL A 1 217 ? -17.055 -25.168 20.845 1.00 60.09 217 VAL A N 1
ATOM 1738 C CA . VAL A 1 217 ? -16.231 -24.362 21.749 1.00 60.09 217 VAL A CA 1
ATOM 1739 C C . VAL A 1 217 ? -16.672 -24.616 23.188 1.00 60.09 217 VAL A C 1
ATOM 1741 O O . VAL A 1 217 ? -17.852 -24.482 23.511 1.00 60.09 217 VAL A O 1
ATOM 1744 N N . TYR A 1 218 ? -15.727 -24.948 24.066 1.00 63.16 218 TYR A N 1
ATOM 1745 C CA . TYR A 1 218 ? -15.968 -25.196 25.491 1.00 63.16 218 TYR A CA 1
ATOM 1746 C C . TYR A 1 218 ? -15.372 -24.071 26.347 1.00 63.16 218 TYR A C 1
ATOM 1748 O O . TYR A 1 218 ? -14.299 -23.552 26.039 1.00 63.16 218 TYR A O 1
ATOM 1756 N N . HIS A 1 219 ? -16.056 -23.695 27.431 1.00 57.97 219 HIS A N 1
ATOM 1757 C CA . HIS A 1 219 ? -15.536 -22.740 28.410 1.00 57.97 219 HIS A CA 1
ATOM 1758 C C . HIS A 1 219 ? -14.409 -23.362 29.224 1.00 57.97 219 HIS A C 1
ATOM 1760 O O . HIS A 1 219 ? -14.674 -24.195 30.078 1.00 57.97 219 HIS A O 1
ATOM 1766 N N . ALA A 1 220 ? -13.173 -22.919 29.031 1.00 57.34 220 ALA A N 1
ATOM 1767 C CA . ALA A 1 220 ? -12.064 -23.396 29.841 1.00 57.34 220 ALA A CA 1
ATOM 1768 C C . ALA A 1 220 ? -12.074 -22.753 31.241 1.00 57.34 220 ALA A C 1
ATOM 1770 O O . ALA A 1 220 ? -11.966 -21.526 31.341 1.00 57.34 220 ALA A O 1
ATOM 1771 N N . PRO A 1 221 ? -12.195 -23.529 32.331 1.00 56.34 221 PRO A N 1
ATOM 1772 C CA . PRO A 1 221 ? -12.041 -23.006 33.676 1.00 56.34 221 PRO A CA 1
ATOM 1773 C C . PRO A 1 221 ? -10.599 -22.540 33.870 1.00 56.34 221 PRO A C 1
ATOM 1775 O O . PRO A 1 221 ? -9.651 -23.214 33.469 1.00 56.34 221 PRO A O 1
ATOM 1778 N N . LEU A 1 222 ? -10.438 -21.372 34.490 1.00 57.84 222 LEU A N 1
ATOM 1779 C CA . LEU A 1 222 ? -9.126 -20.838 34.836 1.00 57.84 222 LEU A CA 1
ATOM 1780 C C . LEU A 1 222 ? -8.487 -21.755 35.880 1.00 57.84 222 LEU A C 1
ATOM 1782 O O . LEU A 1 222 ? -8.965 -21.838 37.014 1.00 57.84 222 LEU A O 1
ATOM 1786 N N . THR A 1 223 ? -7.413 -22.445 35.508 1.00 57.66 223 THR A N 1
ATOM 1787 C CA . THR A 1 223 ? -6.632 -23.240 36.454 1.00 57.66 223 THR A CA 1
ATOM 1788 C C . THR A 1 223 ? -5.528 -22.367 37.036 1.00 57.66 223 THR A C 1
ATOM 1790 O O . THR A 1 223 ? -4.847 -21.615 36.332 1.00 57.66 223 THR A O 1
ATOM 1793 N N . ARG A 1 224 ? -5.381 -22.415 38.363 1.00 53.91 224 ARG A N 1
ATOM 1794 C CA . ARG A 1 224 ? -4.320 -21.703 39.076 1.00 53.91 224 ARG A CA 1
ATOM 1795 C C . ARG A 1 224 ? -3.104 -22.615 39.168 1.00 53.91 224 ARG A C 1
ATOM 1797 O O . ARG A 1 224 ? -3.202 -23.706 39.730 1.00 53.91 224 ARG A O 1
ATOM 1804 N N . ARG A 1 225 ? -1.975 -22.182 38.612 1.00 59.03 225 ARG A N 1
ATOM 1805 C CA . ARG A 1 225 ? -0.696 -22.888 38.760 1.00 59.03 225 ARG A CA 1
ATOM 1806 C C . ARG A 1 225 ? -0.133 -22.708 40.173 1.00 59.03 225 ARG A C 1
ATOM 1808 O O . ARG A 1 225 ? -0.564 -21.835 40.925 1.00 59.03 225 ARG A O 1
ATOM 1815 N N . LEU A 1 226 ? 0.845 -23.546 40.531 1.00 64.12 226 LEU A N 1
ATOM 1816 C CA . LEU A 1 226 ? 1.523 -23.510 41.837 1.00 64.12 226 LEU A CA 1
ATOM 1817 C C . LEU A 1 226 ? 2.189 -22.150 42.131 1.00 64.12 226 LEU A C 1
ATOM 1819 O O . LEU A 1 226 ? 2.351 -21.778 43.287 1.00 64.12 226 LEU A O 1
ATOM 1823 N N . ASP A 1 227 ? 2.545 -21.407 41.082 1.00 71.81 227 ASP A N 1
ATOM 1824 C CA . ASP A 1 227 ? 3.134 -20.063 41.112 1.00 71.81 227 ASP A CA 1
ATOM 1825 C C . ASP A 1 227 ? 2.085 -18.933 41.203 1.00 71.81 227 ASP A C 1
ATOM 1827 O O . ASP A 1 227 ? 2.408 -17.759 41.029 1.00 71.81 227 ASP A O 1
ATOM 1831 N N . ASN A 1 228 ? 0.820 -19.274 41.476 1.00 66.44 228 ASN A N 1
ATOM 1832 C CA . ASN A 1 228 ? -0.321 -18.359 41.517 1.00 66.44 228 ASN A CA 1
ATOM 1833 C C . ASN A 1 228 ? -0.683 -17.691 40.173 1.00 66.44 228 ASN A C 1
ATOM 1835 O O . ASN A 1 228 ? -1.574 -16.834 40.163 1.00 66.44 228 ASN A O 1
ATOM 1839 N N . SER A 1 229 ? -0.071 -18.092 39.052 1.00 56.31 229 SER A N 1
ATOM 1840 C CA . SER A 1 229 ? -0.449 -17.620 37.717 1.00 56.31 229 SER A CA 1
ATOM 1841 C C . SER A 1 229 ? -1.766 -18.257 37.244 1.00 56.31 229 SER A C 1
ATOM 1843 O O . SER A 1 229 ? -2.104 -19.391 37.601 1.00 56.31 229 SER A O 1
ATOM 1845 N N . LEU A 1 230 ? -2.548 -17.495 36.473 1.00 55.28 230 LEU A N 1
ATOM 1846 C CA . LEU A 1 230 ? -3.798 -17.952 35.862 1.00 55.28 230 LEU A CA 1
ATOM 1847 C C . LEU A 1 230 ? -3.503 -18.469 34.457 1.00 55.28 230 LEU A C 1
ATOM 1849 O O . LEU A 1 230 ? -2.955 -17.730 33.639 1.00 55.28 230 LEU A O 1
ATOM 1853 N N . VAL A 1 231 ? -3.901 -19.707 34.165 1.00 54.91 231 VAL A N 1
ATOM 1854 C CA . VAL A 1 231 ? -3.732 -20.299 32.835 1.00 54.91 231 VAL A CA 1
ATOM 1855 C C . VAL A 1 231 ? -5.090 -20.633 32.234 1.00 54.91 231 VAL A C 1
ATOM 1857 O O . VAL A 1 231 ? -5.925 -21.294 32.849 1.00 54.91 231 VAL A O 1
ATOM 1860 N N . GLY A 1 232 ? -5.314 -20.130 31.019 1.00 55.59 232 GLY A N 1
ATOM 1861 C CA . GLY A 1 232 ? -6.444 -20.498 30.175 1.00 55.59 232 GLY A CA 1
ATOM 1862 C C . GLY A 1 232 ? -5.996 -21.526 29.143 1.00 55.59 232 GLY A C 1
ATOM 1863 O O . GLY A 1 232 ? -5.040 -21.286 28.410 1.00 55.59 232 GLY A O 1
ATOM 1864 N N . HIS A 1 233 ? -6.684 -22.662 29.077 1.00 53.69 233 HIS A N 1
ATOM 1865 C CA . HIS A 1 233 ? -6.413 -23.711 28.096 1.00 53.69 233 HIS A CA 1
ATOM 1866 C C . HIS A 1 233 ? -7.480 -23.687 27.002 1.00 53.69 233 HIS A C 1
ATOM 1868 O O . HIS A 1 233 ? -8.651 -23.866 27.295 1.00 53.69 233 HIS A O 1
ATOM 1874 N N . ALA A 1 234 ? -7.102 -23.509 25.738 1.00 51.75 234 ALA A N 1
ATOM 1875 C CA . ALA A 1 234 ? -8.028 -23.654 24.617 1.00 51.75 234 ALA A CA 1
ATOM 1876 C C . ALA A 1 234 ? -7.701 -24.937 23.848 1.00 51.75 234 ALA A C 1
ATOM 1878 O O . ALA A 1 234 ? -6.558 -25.142 23.442 1.00 51.75 234 ALA A O 1
ATOM 1879 N N . ARG A 1 235 ? -8.705 -25.796 23.639 1.00 55.56 235 ARG A N 1
ATOM 1880 C CA . ARG A 1 235 ? -8.597 -26.976 22.776 1.00 55.56 235 ARG A CA 1
ATOM 1881 C C . ARG A 1 235 ? -9.484 -26.786 21.556 1.00 55.56 235 ARG A C 1
ATOM 1883 O O . ARG A 1 235 ? -10.673 -26.514 21.689 1.00 55.56 235 ARG A O 1
ATOM 1890 N N . LEU A 1 236 ? -8.896 -26.965 20.379 1.00 55.19 236 LEU A N 1
ATOM 1891 C CA . LEU A 1 236 ? -9.588 -26.934 19.097 1.00 55.19 236 LEU A CA 1
ATOM 1892 C C . LEU A 1 236 ? -9.395 -28.299 18.438 1.00 55.19 236 LEU A C 1
ATOM 1894 O O . LEU A 1 236 ? -8.269 -28.773 18.311 1.00 55.19 236 LEU A O 1
ATOM 1898 N N . SER A 1 237 ? -10.485 -28.946 18.040 1.00 51.34 237 SER A N 1
ATOM 1899 C CA . SER A 1 237 ? -10.451 -30.219 17.315 1.00 51.34 237 SER A CA 1
ATOM 1900 C C . SER A 1 237 ? -11.455 -30.193 16.169 1.00 51.34 237 SER A C 1
ATOM 1902 O O . SER A 1 237 ? -12.632 -29.921 16.408 1.00 51.34 237 SER A O 1
ATOM 1904 N N . ALA A 1 238 ? -10.997 -30.490 14.953 1.00 54.03 238 ALA A N 1
ATOM 1905 C CA . ALA A 1 238 ? -11.838 -30.657 13.774 1.00 54.03 238 ALA A CA 1
ATOM 1906 C C . ALA A 1 238 ? -11.730 -32.094 13.288 1.00 54.03 238 ALA A C 1
ATOM 1908 O O . ALA A 1 238 ? -10.655 -32.692 13.304 1.00 54.03 238 ALA A O 1
ATOM 1909 N N . ARG A 1 239 ? -12.865 -32.636 12.856 1.00 58.22 239 ARG A N 1
ATOM 1910 C CA . ARG A 1 239 ? -12.940 -33.929 12.186 1.00 58.22 239 ARG A CA 1
ATOM 1911 C C . ARG A 1 239 ? -13.153 -33.658 10.711 1.00 58.22 239 ARG A C 1
ATOM 1913 O O . ARG A 1 239 ? -14.091 -32.951 10.354 1.00 58.22 239 ARG A O 1
ATOM 1920 N N . VAL A 1 240 ? -12.285 -34.214 9.880 1.00 60.31 240 VAL A N 1
ATOM 1921 C CA . VAL A 1 240 ? -12.430 -34.142 8.429 1.00 60.31 240 VAL A CA 1
ATOM 1922 C C . VAL A 1 240 ? -12.956 -35.493 7.959 1.00 60.31 240 VAL A C 1
ATOM 1924 O O . VAL A 1 240 ? -12.446 -36.533 8.367 1.00 60.31 240 VAL A O 1
ATOM 1927 N N . CYS A 1 241 ? -14.022 -35.480 7.162 1.00 58.41 241 CYS A N 1
ATOM 1928 C CA . CYS A 1 241 ? -14.667 -36.687 6.642 1.00 58.41 241 CYS A CA 1
ATOM 1929 C C . CYS A 1 241 ? -14.104 -37.066 5.263 1.00 58.41 241 CYS A C 1
ATOM 1931 O O . CYS A 1 241 ? -14.874 -37.332 4.344 1.00 58.41 241 CYS A O 1
ATOM 1933 N N . CYS A 1 242 ? -12.784 -37.036 5.104 1.00 60.31 242 CYS A N 1
ATOM 1934 C CA . CYS A 1 242 ? -12.099 -37.446 3.879 1.00 60.31 242 CYS A CA 1
ATOM 1935 C C . CYS A 1 242 ? -10.917 -38.360 4.216 1.00 60.31 242 CYS A C 1
ATOM 1937 O O . CYS A 1 242 ? -10.520 -38.470 5.383 1.00 60.31 242 CYS A O 1
ATOM 1939 N N . SER A 1 243 ? -10.391 -39.062 3.211 1.00 66.19 243 SER A N 1
ATOM 1940 C CA . SER A 1 243 ? -9.182 -39.867 3.399 1.00 66.19 243 SER A CA 1
ATOM 1941 C C . SER A 1 243 ? -7.976 -38.967 3.695 1.00 66.19 243 SER A C 1
ATOM 1943 O O . SER A 1 243 ? -7.985 -37.772 3.392 1.00 66.19 243 SER A O 1
ATOM 1945 N N . PHE A 1 244 ? -6.921 -39.530 4.292 1.00 64.88 244 PHE A N 1
ATOM 1946 C CA . PHE A 1 244 ? -5.693 -38.770 4.533 1.00 64.88 244 PHE A CA 1
ATOM 1947 C C . PHE A 1 244 ? -5.098 -38.242 3.221 1.00 64.88 244 PHE A C 1
ATOM 1949 O O . PHE A 1 244 ? -4.700 -37.086 3.171 1.00 64.88 244 PHE A O 1
ATOM 1956 N N . ASP A 1 245 ? -5.135 -39.041 2.151 1.00 69.44 245 ASP A N 1
ATOM 1957 C CA . ASP A 1 245 ? -4.641 -38.642 0.829 1.00 69.44 245 ASP A CA 1
ATOM 1958 C C . ASP A 1 245 ? -5.463 -37.491 0.227 1.00 69.44 245 ASP A C 1
ATOM 1960 O O . ASP A 1 245 ? -4.909 -36.591 -0.395 1.00 69.44 245 ASP A O 1
ATOM 1964 N N . GLU A 1 246 ? -6.784 -37.478 0.434 1.00 70.94 246 GLU A N 1
ATOM 1965 C CA . GLU A 1 246 ? -7.657 -36.379 -0.001 1.00 70.94 246 GLU A CA 1
ATOM 1966 C C . GLU A 1 246 ? -7.435 -35.107 0.824 1.00 70.94 246 GLU A C 1
ATOM 1968 O O . GLU A 1 246 ? -7.474 -34.001 0.283 1.00 70.94 246 GLU A O 1
ATOM 1973 N N . ALA A 1 247 ? -7.200 -35.253 2.131 1.00 66.62 247 ALA A N 1
ATOM 1974 C CA . ALA A 1 247 ? -6.849 -34.139 3.002 1.00 66.62 247 ALA A CA 1
ATOM 1975 C C . ALA A 1 247 ? -5.486 -33.548 2.618 1.00 66.62 247 ALA A C 1
ATOM 1977 O O . ALA A 1 247 ? -5.377 -32.334 2.472 1.00 66.62 247 ALA A O 1
ATOM 1978 N N . ASP A 1 248 ? -4.473 -34.391 2.408 1.00 67.00 248 ASP A N 1
ATOM 1979 C CA . ASP A 1 248 ? -3.140 -33.960 1.991 1.00 67.00 248 ASP A CA 1
ATOM 1980 C C . ASP A 1 248 ? -3.207 -33.30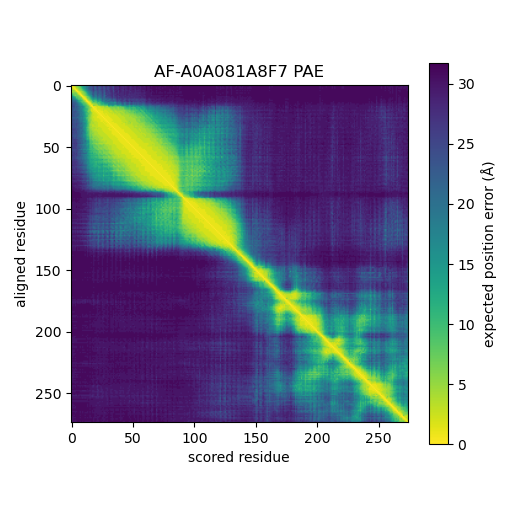8 0.608 1.00 67.00 248 ASP A C 1
ATOM 1982 O O . ASP A 1 248 ? -2.815 -32.159 0.469 1.00 67.00 248 ASP A O 1
ATOM 1986 N N . ALA A 1 249 ? -3.867 -33.919 -0.380 1.00 72.62 249 ALA A N 1
ATOM 1987 C CA . ALA A 1 249 ? -4.038 -33.323 -1.707 1.00 72.62 249 ALA A CA 1
ATOM 1988 C C . ALA A 1 249 ? -4.756 -31.958 -1.699 1.00 72.62 249 ALA A C 1
ATOM 1990 O O . ALA A 1 249 ? -4.516 -31.138 -2.586 1.00 72.62 249 ALA A O 1
ATOM 1991 N N . ALA A 1 250 ? -5.624 -31.691 -0.718 1.00 65.06 250 ALA A N 1
ATOM 1992 C CA . ALA A 1 250 ? -6.245 -30.380 -0.533 1.00 65.06 250 ALA A CA 1
ATOM 1993 C C . ALA A 1 250 ? -5.317 -29.375 0.176 1.00 65.06 250 ALA A C 1
ATOM 1995 O O . ALA A 1 250 ? -5.399 -28.172 -0.073 1.00 65.06 250 ALA A O 1
ATOM 1996 N N . VAL A 1 251 ? -4.432 -29.861 1.048 1.00 63.91 251 VAL A N 1
ATOM 1997 C CA . VAL A 1 251 ? -3.575 -29.054 1.923 1.00 63.91 251 VAL A CA 1
ATOM 1998 C C . VAL A 1 251 ? -2.207 -28.765 1.293 1.00 63.91 251 VAL A C 1
ATOM 2000 O O . VAL A 1 251 ? -1.774 -27.612 1.319 1.00 63.91 251 VAL A O 1
ATOM 2003 N N . SER A 1 252 ? -1.543 -29.738 0.663 1.00 66.12 252 SER A N 1
ATOM 2004 C CA . SER A 1 252 ? -0.221 -29.574 0.041 1.00 66.12 252 SER A CA 1
ATOM 2005 C C . SER A 1 252 ? -0.146 -28.452 -1.014 1.00 66.12 252 SER A C 1
ATOM 2007 O O . SER A 1 252 ? 0.880 -27.771 -1.054 1.00 66.12 252 SER A O 1
ATOM 2009 N N . PRO A 1 253 ? -1.170 -28.204 -1.866 1.00 65.62 253 PRO A N 1
ATOM 2010 C CA . PRO A 1 253 ? -1.129 -27.102 -2.830 1.00 65.62 253 PRO A CA 1
ATOM 2011 C C . PRO A 1 253 ? -1.627 -25.763 -2.260 1.00 65.62 253 PRO A C 1
ATOM 2013 O O . PRO A 1 253 ? -1.482 -24.733 -2.923 1.00 65.62 253 PRO A O 1
ATOM 2016 N N . SER A 1 254 ? -2.227 -25.756 -1.065 1.00 58.84 254 SER A N 1
ATOM 2017 C CA . SER A 1 254 ? -2.815 -24.555 -0.466 1.00 58.84 254 SER A CA 1
ATOM 2018 C C . SER A 1 254 ? -1.747 -23.638 0.133 1.00 58.84 254 SER A C 1
ATOM 2020 O O . SER A 1 254 ? -0.789 -24.078 0.778 1.00 58.84 254 SER A O 1
ATOM 2022 N N . LYS A 1 255 ? -1.889 -22.328 -0.083 1.00 62.41 255 LYS A N 1
ATOM 2023 C CA . LYS A 1 255 ? -0.934 -21.340 0.443 1.00 62.41 255 LYS A CA 1
ATOM 2024 C C . LYS A 1 255 ? -1.096 -21.228 1.956 1.00 62.41 255 LYS A C 1
ATOM 2026 O O . LYS A 1 255 ? -2.212 -21.287 2.446 1.00 62.41 255 LYS A O 1
ATOM 2031 N N . LEU A 1 256 ? -0.018 -20.978 2.704 1.00 58.66 256 LEU A N 1
ATOM 2032 C CA . LEU A 1 256 ? -0.022 -20.922 4.181 1.00 58.66 256 LEU A CA 1
ATOM 2033 C C . LEU A 1 256 ? -1.120 -20.013 4.792 1.00 58.66 256 LEU A C 1
ATOM 2035 O O . LEU A 1 256 ? -1.572 -20.240 5.907 1.00 58.66 256 LEU A O 1
ATOM 2039 N N . ASN A 1 257 ? -1.550 -18.974 4.073 1.00 53.88 257 ASN A N 1
ATOM 2040 C CA . ASN A 1 257 ? -2.615 -18.047 4.474 1.00 53.88 257 ASN A CA 1
ATOM 2041 C C . ASN A 1 257 ? -4.045 -18.584 4.260 1.00 53.88 257 ASN A C 1
ATOM 2043 O O . ASN A 1 257 ? -4.994 -17.983 4.756 1.00 53.88 257 ASN A O 1
ATOM 2047 N N . GLU A 1 258 ? -4.201 -19.678 3.521 1.00 52.59 258 GLU A N 1
ATOM 2048 C CA . GLU A 1 258 ? -5.457 -20.412 3.312 1.00 52.59 258 GLU A CA 1
ATOM 2049 C C . GLU A 1 258 ? -5.627 -21.544 4.335 1.00 52.59 258 GLU A C 1
ATOM 2051 O O . GLU A 1 258 ? -6.694 -22.150 4.431 1.00 52.59 258 GLU A O 1
ATOM 2056 N N . TRP A 1 259 ? -4.591 -21.807 5.138 1.00 58.03 259 TRP A N 1
ATOM 2057 C CA . TRP A 1 259 ? -4.672 -22.761 6.230 1.00 58.03 259 TRP A CA 1
ATOM 2058 C C . TRP A 1 259 ? -5.538 -22.172 7.344 1.00 58.03 259 TRP A C 1
ATOM 2060 O O . TRP A 1 259 ? -5.458 -20.969 7.618 1.00 58.03 259 TRP A O 1
ATOM 2070 N N . PRO A 1 260 ? -6.330 -22.996 8.049 1.00 50.47 260 PRO A N 1
ATOM 2071 C CA . PRO A 1 260 ? -6.972 -22.578 9.283 1.00 50.47 260 PRO A CA 1
ATOM 2072 C C . PRO A 1 260 ? -5.887 -22.318 10.336 1.00 50.47 260 PRO A C 1
ATOM 2074 O O . PRO A 1 260 ? -5.498 -23.195 11.106 1.00 50.47 260 PRO A O 1
ATOM 2077 N N . LEU A 1 261 ? -5.359 -21.097 10.342 1.00 53.28 261 LEU A N 1
ATOM 2078 C CA . LEU A 1 261 ? -4.428 -20.627 11.350 1.00 53.28 261 LEU A CA 1
ATOM 2079 C C . LEU A 1 261 ? -5.196 -20.514 12.662 1.00 53.28 261 LEU A C 1
ATOM 2081 O O . LEU A 1 261 ? -6.152 -19.745 12.786 1.00 53.28 26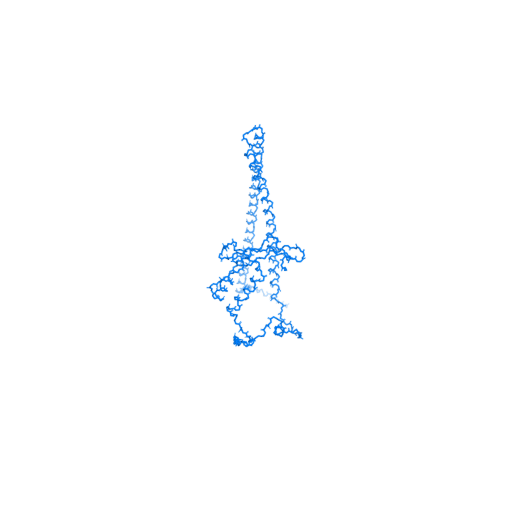1 LEU A O 1
ATOM 2085 N N . VAL A 1 262 ? -4.772 -21.293 13.654 1.00 52.16 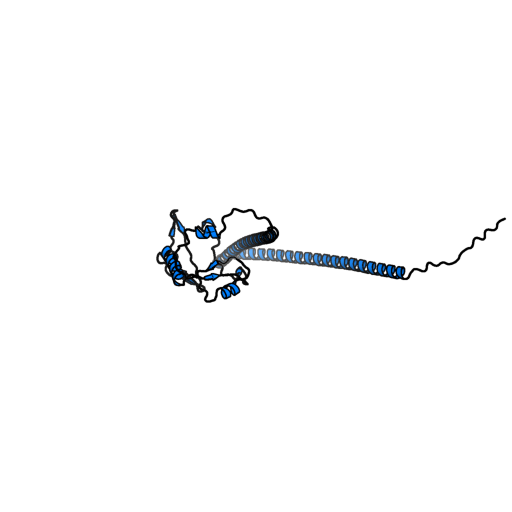262 VAL A N 1
ATOM 2086 C CA . VAL A 1 262 ? -5.235 -21.121 15.028 1.00 52.16 262 VAL A CA 1
ATOM 2087 C C . VAL A 1 262 ? -4.842 -19.710 15.453 1.00 52.16 262 VAL A C 1
ATOM 2089 O O . VAL A 1 262 ? -3.660 -19.404 15.598 1.00 52.16 262 VAL A O 1
ATOM 2092 N N . PHE A 1 263 ? -5.837 -18.835 15.595 1.00 42.97 263 PHE A N 1
ATOM 2093 C CA . PHE A 1 263 ? -5.632 -17.442 15.965 1.00 42.97 263 PHE A CA 1
ATOM 2094 C C . PHE A 1 263 ? -4.988 -17.368 17.353 1.00 42.97 263 PHE A C 1
ATOM 2096 O O . PHE A 1 263 ? -5.641 -17.605 18.370 1.00 42.97 263 PHE A O 1
ATOM 2103 N N . THR A 1 264 ? -3.696 -17.049 17.402 1.00 51.31 264 THR A N 1
ATOM 2104 C CA . THR A 1 264 ? -3.005 -16.711 18.647 1.00 51.31 264 THR A CA 1
ATOM 2105 C C . THR A 1 264 ? -3.122 -15.205 18.880 1.00 51.31 264 THR A C 1
ATOM 2107 O O . THR A 1 264 ? -2.726 -14.440 17.999 1.00 51.31 264 THR A O 1
ATOM 2110 N N . PRO A 1 265 ? -3.643 -14.752 20.035 1.00 47.16 265 PRO A N 1
ATOM 2111 C CA . PRO A 1 265 ? -3.725 -13.333 20.359 1.00 47.16 265 PRO A CA 1
ATOM 2112 C C . PRO A 1 265 ? -2.355 -12.635 20.256 1.00 47.16 265 PRO A C 1
ATOM 2114 O O . PRO A 1 265 ? -1.340 -13.260 20.572 1.00 47.16 265 PRO A O 1
ATOM 2117 N N . PRO A 1 266 ? -2.313 -11.335 19.907 1.00 43.50 266 PRO A N 1
ATOM 2118 C CA . PRO A 1 266 ? -1.081 -10.593 19.592 1.00 43.50 266 PRO A CA 1
ATOM 2119 C C . PRO A 1 266 ? -0.036 -10.490 20.725 1.00 43.50 266 PRO A C 1
ATOM 2121 O O . PRO A 1 266 ? 1.065 -10.009 20.493 1.00 43.50 266 PRO A O 1
ATOM 2124 N N . ASN A 1 267 ? -0.327 -10.999 21.929 1.00 53.00 267 ASN A N 1
ATOM 2125 C CA . ASN A 1 267 ? 0.554 -10.927 23.102 1.00 53.00 267 ASN A CA 1
ATOM 2126 C C . ASN A 1 267 ? 1.016 -12.312 23.606 1.00 53.00 267 ASN A C 1
ATOM 2128 O O . ASN A 1 267 ? 1.507 -12.425 24.731 1.00 53.00 267 ASN A O 1
ATOM 2132 N N . TRP A 1 268 ? 0.819 -13.374 22.816 1.00 50.59 268 TRP A N 1
ATOM 2133 C CA . TRP A 1 268 ? 1.111 -14.751 23.223 1.00 50.59 268 TRP A CA 1
ATOM 2134 C C . TRP A 1 268 ? 2.606 -15.082 23.080 1.00 50.59 268 TRP A C 1
ATOM 2136 O O . TRP A 1 268 ? 3.077 -15.484 22.015 1.00 50.59 268 TRP A O 1
ATOM 2146 N N . SER A 1 269 ? 3.378 -14.900 24.152 1.00 48.00 269 SER A N 1
ATOM 2147 C CA . SER A 1 269 ? 4.834 -15.102 24.156 1.00 48.00 269 SER A CA 1
ATOM 2148 C C . SER A 1 269 ? 5.246 -16.562 24.413 1.00 48.00 269 SER A C 1
ATOM 2150 O O . SER A 1 269 ? 4.466 -17.391 24.885 1.00 48.00 269 SER A O 1
ATOM 2152 N N . HIS A 1 270 ? 6.512 -16.898 24.126 1.00 49.69 270 HIS A N 1
ATOM 2153 C CA . HIS A 1 270 ? 7.075 -18.237 24.370 1.00 49.69 270 HIS A CA 1
ATOM 2154 C C . HIS A 1 270 ? 6.993 -18.689 25.839 1.00 49.69 270 HIS A C 1
ATOM 2156 O O . HIS A 1 270 ? 6.886 -19.886 26.091 1.00 49.69 270 HIS A O 1
ATOM 2162 N N . SER A 1 271 ? 6.982 -17.764 26.806 1.00 50.53 271 SER A N 1
ATOM 2163 C CA . SER A 1 271 ? 6.850 -18.098 28.231 1.00 50.53 271 SER A CA 1
ATOM 2164 C C . SER A 1 271 ? 5.465 -18.642 28.607 1.00 50.53 271 SER A C 1
ATOM 2166 O O . SER A 1 271 ? 5.324 -19.290 29.640 1.00 50.53 271 SER A O 1
ATOM 2168 N N . GLN A 1 272 ? 4.460 -18.450 27.748 1.00 48.97 272 GLN A N 1
ATOM 2169 C CA . GLN A 1 272 ? 3.092 -18.948 27.926 1.00 48.97 272 GLN A CA 1
ATOM 2170 C C . GLN A 1 272 ? 2.848 -20.300 27.223 1.00 48.97 272 GLN A C 1
ATOM 2172 O O . GLN A 1 272 ? 1.723 -20.791 27.217 1.00 48.97 272 GLN A O 1
ATOM 2177 N N . ARG A 1 273 ? 3.885 -20.908 26.616 1.00 47.75 273 ARG A N 1
ATOM 2178 C CA . ARG A 1 273 ? 3.822 -22.208 25.910 1.00 47.75 273 ARG A CA 1
ATOM 2179 C C . ARG A 1 273 ? 4.288 -23.414 26.746 1.00 47.75 273 ARG A C 1
ATOM 2181 O O . ARG A 1 273 ? 4.440 -24.493 26.180 1.00 47.75 273 ARG A O 1
ATOM 2188 N N . SER A 1 274 ? 4.540 -23.235 28.046 1.00 34.00 274 SER A N 1
ATOM 2189 C CA . SER A 1 274 ? 4.860 -24.344 28.966 1.00 34.00 274 SER A CA 1
ATOM 2190 C C . SER A 1 274 ? 3.605 -24.992 29.516 1.00 34.00 274 SER A C 1
ATOM 2192 O O . SER A 1 274 ? 2.687 -24.222 29.871 1.00 34.00 274 SER A O 1
#

Secondary structure (DSSP, 8-state):
-----------------HHHHHHHHHHHHHHHHHHHHHHHHHHHHHHHHHHHHHHHHHHHHHHHHHHHHHHHHHHHHHHHHHHHHHSTTT-HHHHHHHHHHHHHHHHHHHHHHHHHHHHHHHHHHHHHHHHHHHHHTSS--------SPPHHHHHHT-TT---------EEE--TT-PPPEEE-PPPHHHHHHHHHHHHHHH-S---EEEEETTEEEE----EEPTTS-EE----------S-HHHHHHHHTTS-GGGS------TT--GGG--

Mean predicted aligned error: 23.12 Å

Solvent-accessible surface area (backbone atoms only — not comparable to full-atom values): 17287 Å² total; per-residue (Å²): 142,79,89,79,83,79,78,80,80,76,83,80,76,82,76,75,52,69,68,59,55,53,51,51,50,53,50,50,52,54,48,52,50,51,51,50,52,51,51,52,53,52,50,54,50,50,53,49,52,52,52,52,51,52,51,52,52,50,54,49,51,52,52,52,48,54,51,51,50,48,55,51,51,53,50,51,51,52,50,52,51,54,51,52,69,68,54,80,78,87,44,65,66,62,51,50,49,52,52,51,49,51,54,48,53,51,53,51,51,53,53,50,52,53,51,52,52,51,51,52,51,49,55,52,48,50,52,52,52,53,59,50,59,64,63,66,78,76,77,87,78,88,84,92,82,91,82,76,84,51,71,70,65,57,57,75,70,37,92,83,64,81,88,66,101,67,88,68,57,51,72,51,74,52,94,84,74,55,87,62,50,78,45,63,74,80,47,71,66,56,52,52,49,52,52,49,50,53,46,60,76,67,53,65,88,48,56,74,71,47,76,57,98,90,32,76,39,61,43,54,67,74,44,71,46,98,84,70,45,81,45,78,66,86,80,86,77,84,87,76,98,62,54,69,68,58,49,44,67,60,48,74,80,48,54,82,87,74,48,89,70,80,86,70,63,99,80,77,51,78,87,74,73,116

pLDDT: mean 70.14, std 19.6, range [32.41, 97.94]

Sequence (274 aa):
MVSVTGNVNANAAPTLDEKTWVQLHNWADSTTQEWTKQIKAVMTRQQRCENMARLRVLKKSEFLQLRKEREQLESQVKKCLATMNREGNTSSELYRAVHRLALECDSLRTKNVELMEEIQQQERFQSLVQARAIGVIQDETEDIDSSSPNVYTASKSSPWVSSSDHDDGWRVKFPNGEPSFHFHPFTKAEYDTVMLNCDNKFSAKSAVAGHLFGWTVYHAPLTRRLDNSLVGHARLSARVCCSFDEADAAVSPSKLNEWPLVFTPPNWSHSQRS

Foldseek 3Di:
DDDDPPPPDPDDDPPPDPVNVVVVVVVVVVVVVVVVVVVVVVVVVVVVVVVVVVVVVVVVVVVVVVVVVVVVVVVVVVVVVVVLVVPPDPCVVVVVVVVVVVVVVVVVVVVVVVVVVVVVVVVVVVVVVVVVVVVVVPDDDDDDDDDDDDPVVVVVPDPPDPDDPDPQWDWDDDPVRPDIDIDHDQDPVNVVVVVVVVCVVQDPPWPFPDADPNWTWTHRDFDQDPVRDTAGDGDTDDDDPDDPVVVCVVVVVDDPVPDPPPDDPPPDDPVNVD